Protein AF-A0A832D950-F1 (afdb_monomer_lite)

Structure (mmCIF, N/CA/C/O backbone):
data_AF-A0A832D950-F1
#
_entry.id   AF-A0A832D950-F1
#
loop_
_atom_site.group_PDB
_atom_site.id
_atom_site.type_symbol
_atom_site.label_atom_id
_atom_site.label_alt_id
_atom_site.label_comp_id
_atom_site.label_asym_id
_atom_site.label_entity_id
_atom_site.label_seq_id
_atom_site.pdbx_PDB_ins_code
_atom_site.Cartn_x
_atom_site.Cartn_y
_atom_site.Cartn_z
_atom_site.occupancy
_atom_site.B_iso_or_equiv
_atom_site.auth_seq_id
_atom_site.auth_comp_id
_atom_site.auth_asym_id
_atom_site.auth_atom_id
_atom_site.pdbx_PDB_model_num
ATOM 1 N N . MET A 1 1 ? 17.232 9.818 24.237 1.00 37.84 1 MET A N 1
ATOM 2 C CA . MET A 1 1 ? 16.211 10.650 24.907 1.00 37.84 1 MET A CA 1
ATOM 3 C C . MET A 1 1 ? 15.604 11.594 23.881 1.00 37.84 1 MET A C 1
ATOM 5 O O . MET A 1 1 ? 16.265 12.551 23.507 1.00 37.84 1 MET A O 1
ATOM 9 N N . ARG A 1 2 ? 14.412 11.256 23.378 1.00 30.70 2 ARG A N 1
ATOM 10 C CA . ARG A 1 2 ? 13.348 12.148 22.879 1.00 30.70 2 ARG A CA 1
ATOM 11 C C . ARG A 1 2 ? 12.232 11.238 22.364 1.00 30.70 2 ARG A C 1
ATOM 13 O O . ARG A 1 2 ? 12.388 10.588 21.340 1.00 30.70 2 ARG A O 1
ATOM 20 N N . GLN A 1 3 ? 11.193 11.103 23.181 1.00 33.03 3 GLN A N 1
ATOM 21 C CA . GLN A 1 3 ? 9.925 10.502 22.790 1.00 33.03 3 GLN A CA 1
ATOM 22 C C . GLN A 1 3 ? 9.193 11.541 21.937 1.00 33.03 3 GLN A C 1
ATOM 24 O O . GLN A 1 3 ? 9.147 12.716 22.301 1.00 33.03 3 GLN A O 1
ATOM 29 N N . SER A 1 4 ? 8.724 11.119 20.771 1.00 37.81 4 SER A N 1
ATOM 30 C CA . SER A 1 4 ? 7.991 11.950 19.822 1.00 37.81 4 SER A CA 1
ATOM 31 C C . SER A 1 4 ? 6.534 12.015 20.275 1.00 37.81 4 SER A C 1
ATOM 33 O O . SER A 1 4 ? 5.746 11.115 19.993 1.00 37.81 4 SER A O 1
ATOM 35 N N . ASP A 1 5 ? 6.184 13.051 21.033 1.00 39.00 5 ASP A N 1
ATOM 36 C CA . ASP A 1 5 ? 4.800 13.310 21.427 1.00 39.00 5 ASP A CA 1
ATOM 37 C C . ASP A 1 5 ? 3.973 13.693 20.196 1.00 39.00 5 ASP A C 1
ATOM 39 O O . ASP A 1 5 ? 4.158 14.757 19.600 1.00 39.00 5 ASP A O 1
ATOM 43 N N . THR A 1 6 ? 3.048 12.818 19.802 1.00 44.00 6 THR A N 1
ATOM 44 C CA . THR A 1 6 ? 2.130 13.100 18.695 1.00 44.00 6 THR A CA 1
ATOM 45 C C . THR A 1 6 ? 0.889 13.790 19.239 1.00 44.00 6 THR A C 1
ATOM 47 O O . THR A 1 6 ? 0.168 13.243 20.072 1.00 44.00 6 THR A O 1
ATOM 50 N N . THR A 1 7 ? 0.683 15.034 18.806 1.00 37.53 7 THR A N 1
ATOM 51 C CA . THR A 1 7 ? -0.299 15.952 19.384 1.00 37.53 7 THR A CA 1
ATOM 52 C C . THR A 1 7 ? -1.295 16.372 18.314 1.00 37.53 7 THR A C 1
ATOM 54 O O . THR A 1 7 ? -0.980 17.221 17.489 1.00 37.53 7 THR A O 1
ATOM 57 N N . ILE A 1 8 ? -2.516 15.841 18.366 1.00 42.59 8 ILE A N 1
ATOM 58 C CA . ILE A 1 8 ? -3.707 16.524 17.850 1.00 42.59 8 ILE A CA 1
ATOM 59 C C . ILE A 1 8 ? -4.769 16.372 18.955 1.00 42.59 8 ILE A C 1
ATOM 61 O O . ILE A 1 8 ? -5.094 15.266 19.368 1.00 42.59 8 ILE A O 1
ATOM 65 N N . SER A 1 9 ? -5.197 17.501 19.539 1.00 46.88 9 SER A N 1
ATOM 66 C CA . SER A 1 9 ? -6.021 17.664 20.764 1.00 46.88 9 SER A CA 1
ATOM 67 C C . SER A 1 9 ? -5.329 17.648 22.148 1.00 46.88 9 SER A C 1
ATOM 69 O O . SER A 1 9 ? -6.021 17.734 23.164 1.00 46.88 9 SER A O 1
ATOM 71 N N . GLY A 1 10 ? -3.994 17.602 22.250 1.00 50.47 10 GLY A N 1
ATOM 72 C CA . GLY A 1 10 ? -3.286 17.795 23.536 1.00 50.47 10 GLY A CA 1
ATOM 73 C C . GLY A 1 10 ? -3.543 16.720 24.606 1.00 50.47 10 GLY A C 1
ATOM 74 O O . GLY A 1 10 ? -3.188 16.910 25.768 1.00 50.47 10 GLY A O 1
ATOM 75 N N . LYS A 1 11 ? -4.168 15.596 24.236 1.00 63.00 11 LYS A N 1
ATOM 76 C CA . LYS A 1 11 ? -4.547 14.521 25.156 1.00 63.00 11 LYS A CA 1
ATOM 77 C C . LYS A 1 11 ? -3.803 13.241 24.798 1.00 63.00 11 LYS A C 1
ATOM 79 O O . LYS A 1 11 ? -4.285 12.419 24.025 1.00 63.00 11 LYS A O 1
ATOM 84 N N . THR A 1 12 ? -2.620 13.073 25.375 1.00 78.00 12 THR A N 1
ATOM 85 C CA . THR A 1 12 ? -1.870 11.818 25.289 1.00 78.00 12 THR A CA 1
ATOM 86 C C . THR A 1 12 ? -2.615 10.743 26.076 1.00 78.00 12 THR A C 1
ATOM 88 O O . THR A 1 12 ? -2.839 10.888 27.279 1.00 78.00 12 THR A O 1
ATOM 91 N N . LEU A 1 13 ? -3.021 9.667 25.402 1.00 85.81 13 LEU A N 1
ATOM 92 C CA . LEU A 1 13 ? -3.679 8.541 26.061 1.00 85.81 13 LEU A CA 1
ATOM 93 C C . LEU A 1 13 ? -2.681 7.764 26.922 1.00 85.81 13 LEU A C 1
ATOM 95 O O . LEU A 1 13 ? -1.611 7.366 26.448 1.00 85.81 13 LEU A O 1
ATOM 99 N N . THR A 1 14 ? -3.062 7.477 28.164 1.00 91.12 14 THR A N 1
ATOM 100 C CA . THR A 1 14 ? -2.308 6.564 29.026 1.00 91.12 14 THR A CA 1
ATOM 101 C C . THR A 1 14 ? -2.369 5.132 28.476 1.00 91.12 14 THR A C 1
ATOM 103 O O . THR A 1 14 ? -3.306 4.781 27.752 1.00 91.12 14 THR A O 1
ATOM 106 N N . PRO A 1 15 ? -1.420 4.250 28.843 1.00 89.69 15 PRO A N 1
ATOM 107 C CA . PRO A 1 15 ? -1.483 2.841 28.454 1.00 89.69 15 PRO A CA 1
ATOM 108 C C . PRO A 1 15 ? -2.804 2.167 28.851 1.00 89.69 15 PRO A C 1
ATOM 110 O O . PRO A 1 15 ? -3.383 1.438 28.055 1.00 89.69 15 PRO A O 1
ATOM 113 N N . SER A 1 16 ? -3.327 2.472 30.043 1.00 91.44 16 SER A N 1
ATOM 114 C CA . SER A 1 16 ? -4.616 1.953 30.510 1.00 91.44 16 SER A CA 1
ATOM 115 C C . SER A 1 16 ? -5.796 2.437 29.665 1.00 91.44 16 SER A C 1
ATOM 117 O O . SER A 1 16 ? -6.692 1.651 29.374 1.00 91.44 16 SER A O 1
ATOM 119 N N . GLN A 1 17 ? -5.785 3.699 29.224 1.00 92.62 17 GLN A N 1
ATOM 120 C CA . GLN A 1 17 ? -6.813 4.236 28.330 1.00 92.62 17 GLN A CA 1
ATOM 121 C C . GLN A 1 17 ? -6.765 3.567 26.956 1.00 92.62 17 GLN A C 1
ATOM 123 O O . GLN A 1 17 ? -7.811 3.213 26.425 1.00 92.62 17 GLN A O 1
ATOM 128 N N . LYS A 1 18 ? -5.567 3.341 26.400 1.00 93.75 18 LYS A N 1
ATOM 129 C CA . LYS A 1 18 ? -5.408 2.613 25.131 1.00 93.75 18 LYS A CA 1
ATOM 130 C C . LYS A 1 18 ? -5.974 1.198 25.237 1.00 93.75 18 LYS A C 1
ATOM 132 O O . LYS A 1 18 ? -6.779 0.811 24.399 1.00 93.75 18 LYS A O 1
ATOM 137 N N . THR A 1 19 ? -5.636 0.462 26.298 1.00 92.19 19 THR A N 1
ATOM 138 C CA . THR A 1 19 ? -6.193 -0.879 26.536 1.00 92.19 19 THR A CA 1
ATOM 139 C C . THR A 1 19 ? -7.714 -0.847 26.678 1.00 92.19 19 THR A C 1
ATOM 141 O O . THR A 1 19 ? -8.387 -1.678 26.081 1.00 92.19 19 THR A O 1
ATOM 144 N N . ALA A 1 20 ? -8.271 0.130 27.400 1.00 93.94 20 ALA A N 1
ATOM 145 C CA . ALA A 1 20 ? -9.720 0.271 27.538 1.00 93.94 20 ALA A CA 1
ATOM 146 C C . ALA A 1 20 ? -10.414 0.512 26.186 1.00 93.94 20 ALA A C 1
ATOM 148 O O . ALA A 1 20 ? -11.446 -0.094 25.917 1.00 93.94 20 ALA A O 1
ATOM 149 N N . LEU A 1 21 ? -9.832 1.340 25.310 1.00 94.81 21 LEU A N 1
ATOM 150 C CA . LEU A 1 21 ? -10.355 1.552 23.955 1.00 94.81 21 LEU A CA 1
ATOM 151 C C . LEU A 1 21 ? -10.306 0.270 23.115 1.00 94.81 21 LEU A C 1
ATOM 153 O O . LEU A 1 21 ? -11.263 -0.017 22.404 1.00 94.81 21 LEU A O 1
ATOM 157 N N . ILE A 1 22 ? -9.235 -0.523 23.225 1.00 94.44 22 ILE A N 1
ATOM 158 C CA . ILE A 1 22 ? -9.153 -1.835 22.563 1.00 94.44 22 ILE A CA 1
ATOM 159 C C . ILE A 1 22 ? -10.250 -2.775 23.070 1.00 94.44 22 ILE A C 1
ATOM 161 O O . ILE A 1 22 ? -10.907 -3.423 22.263 1.00 94.44 22 ILE A O 1
ATOM 165 N N . THR A 1 23 ? -10.486 -2.833 24.383 1.00 92.62 23 THR A N 1
ATOM 166 C CA . THR A 1 23 ? -11.571 -3.647 24.948 1.00 92.62 23 THR A CA 1
ATOM 167 C C . THR A 1 23 ? -12.933 -3.203 24.413 1.00 92.62 23 THR A C 1
ATOM 169 O O . THR A 1 23 ? -13.719 -4.043 23.989 1.00 92.62 23 THR A O 1
ATOM 172 N N . LEU A 1 24 ? -13.195 -1.893 24.356 1.00 94.69 24 LEU A N 1
ATOM 173 C CA . LEU A 1 24 ? -14.460 -1.355 23.846 1.00 94.69 24 LEU A CA 1
ATOM 174 C C . LEU A 1 24 ? -14.633 -1.532 22.327 1.00 94.69 24 LEU A C 1
ATOM 176 O O . LEU A 1 24 ? -15.760 -1.570 21.842 1.00 94.69 24 LEU A O 1
ATOM 180 N N . LEU A 1 25 ? -13.551 -1.683 21.554 1.00 94.38 25 LEU A N 1
ATOM 181 C CA . LEU A 1 25 ? -13.652 -2.080 20.144 1.00 94.38 25 LEU A CA 1
ATOM 182 C C . LEU A 1 25 ? -14.200 -3.500 19.970 1.00 94.38 25 LEU A C 1
ATOM 184 O O . LEU A 1 25 ? -14.688 -3.815 18.884 1.00 94.38 25 LEU A O 1
ATOM 188 N N . GLY A 1 26 ? -14.106 -4.349 20.995 1.00 90.25 26 GLY A N 1
ATOM 189 C CA . GLY A 1 26 ? -14.677 -5.696 21.014 1.00 90.25 26 GLY A CA 1
ATOM 190 C C . GLY A 1 26 ? -16.144 -5.736 21.444 1.00 90.25 26 GLY A C 1
ATOM 191 O O . GLY A 1 26 ? -16.740 -6.805 21.417 1.00 90.25 26 GLY A O 1
ATOM 192 N N . ASP A 1 27 ? -16.731 -4.597 21.824 1.00 92.19 27 ASP A N 1
ATOM 193 C CA . ASP A 1 27 ? -18.111 -4.537 22.306 1.00 92.19 27 ASP A CA 1
ATOM 194 C C . ASP A 1 27 ? -19.115 -4.930 21.201 1.00 92.19 27 ASP A C 1
ATOM 196 O O . ASP A 1 27 ? -18.923 -4.632 20.011 1.00 92.19 27 ASP A O 1
ATOM 200 N N . GLU A 1 28 ? -20.178 -5.633 21.590 1.00 90.38 28 GLU A N 1
ATOM 201 C CA . GLU A 1 28 ? -21.241 -6.070 20.684 1.00 90.38 28 GLU A CA 1
ATOM 202 C C . GLU A 1 28 ? -22.181 -4.917 20.307 1.00 90.38 28 GLU A C 1
ATOM 204 O O . GLU A 1 28 ? -22.780 -4.960 19.230 1.00 90.38 28 GLU A O 1
ATOM 209 N N . ASP A 1 29 ? -22.274 -3.868 21.136 1.00 94.50 29 ASP A N 1
ATOM 210 C CA . ASP A 1 29 ? -23.088 -2.686 20.861 1.00 94.50 29 ASP A CA 1
ATOM 211 C C . ASP A 1 29 ? -22.491 -1.867 19.693 1.00 94.50 29 ASP A C 1
ATOM 213 O O . ASP A 1 29 ? -21.412 -1.264 19.816 1.00 94.50 29 ASP A O 1
ATOM 217 N N . PRO A 1 30 ? -23.199 -1.763 18.548 1.00 92.06 30 PRO A N 1
ATOM 218 C CA . PRO A 1 30 ? -22.729 -0.995 17.399 1.00 92.06 30 PRO A CA 1
ATOM 219 C C . PRO A 1 30 ? -22.525 0.496 17.696 1.00 92.06 30 PRO A C 1
ATOM 221 O O . PRO A 1 30 ? -21.689 1.136 17.052 1.00 92.06 30 PRO A O 1
ATOM 224 N N . ALA A 1 31 ? -23.276 1.070 18.643 1.00 94.56 31 ALA A N 1
ATOM 225 C CA . ALA A 1 31 ? -23.148 2.471 19.026 1.00 94.56 31 ALA A CA 1
ATOM 226 C C . ALA A 1 31 ? -21.841 2.725 19.786 1.00 94.56 31 ALA A C 1
ATOM 228 O O . ALA A 1 31 ? -21.155 3.710 19.495 1.00 94.56 31 ALA A O 1
ATOM 229 N N . ILE A 1 32 ? -21.466 1.819 20.698 1.00 93.94 32 ILE A N 1
ATOM 230 C CA . ILE A 1 32 ? -20.190 1.874 21.426 1.00 93.94 32 ILE A CA 1
ATOM 231 C C . ILE A 1 32 ? -19.035 1.727 20.439 1.00 93.94 32 ILE A C 1
ATOM 233 O O . ILE A 1 32 ? -18.157 2.593 20.387 1.00 93.94 32 ILE A O 1
ATOM 237 N N . TYR A 1 33 ? -19.078 0.697 19.589 1.00 93.56 33 TYR A N 1
ATOM 238 C CA . TYR A 1 33 ? -18.061 0.485 18.560 1.00 93.56 33 TYR A CA 1
ATOM 239 C C . TYR A 1 33 ? -17.869 1.726 17.679 1.00 93.56 33 TYR A C 1
ATOM 241 O O . TYR A 1 33 ? -16.737 2.163 17.463 1.00 93.56 33 TYR A O 1
ATOM 249 N N . LYS A 1 34 ? -18.964 2.330 17.197 1.00 94.94 34 LYS A N 1
ATOM 250 C CA . LYS A 1 34 ? -18.904 3.511 16.330 1.00 94.94 34 LYS A CA 1
ATOM 251 C C . LYS A 1 34 ? -18.223 4.696 17.020 1.00 94.94 34 LYS A C 1
ATOM 253 O O . LYS A 1 34 ? -17.321 5.287 16.430 1.00 94.94 34 LYS A O 1
ATOM 258 N N . GLN A 1 35 ? -18.612 5.017 18.255 1.00 95.81 35 GLN A N 1
ATOM 259 C CA . GLN A 1 35 ? -18.020 6.133 19.004 1.00 95.81 35 GLN A CA 1
ATOM 260 C C . GLN A 1 35 ? -16.530 5.913 19.276 1.00 95.81 35 GLN A C 1
ATOM 262 O O . GLN A 1 35 ? -15.718 6.820 19.100 1.00 95.81 35 GLN A O 1
ATOM 267 N N . VAL A 1 36 ? -16.155 4.695 19.672 1.00 96.12 36 VAL A N 1
ATOM 268 C CA . VAL A 1 36 ? -14.757 4.337 19.946 1.00 96.12 36 VAL A CA 1
ATOM 269 C C . VAL A 1 36 ? -13.931 4.401 18.668 1.00 96.12 36 VAL A C 1
ATOM 271 O O . VAL A 1 36 ? -12.842 4.969 18.673 1.00 96.12 36 VAL A O 1
ATOM 274 N N . ARG A 1 37 ? -14.460 3.886 17.554 1.00 96.00 37 ARG A N 1
ATOM 275 C CA . ARG A 1 37 ? -13.825 3.980 16.238 1.00 96.00 37 ARG A CA 1
ATOM 276 C C . ARG A 1 37 ? -13.574 5.433 15.840 1.00 96.00 37 ARG A C 1
ATOM 278 O O . ARG A 1 37 ? -12.458 5.759 15.456 1.00 96.00 37 ARG A O 1
ATOM 285 N N . GLU A 1 38 ? -14.582 6.298 15.929 1.00 95.62 38 GLU A N 1
ATOM 286 C CA . GLU A 1 38 ? -14.456 7.723 15.585 1.00 95.62 38 GLU A CA 1
ATOM 287 C C . GLU A 1 38 ? -13.428 8.436 16.473 1.00 95.62 38 GLU A C 1
ATOM 289 O O . GLU A 1 38 ? -12.588 9.186 15.975 1.00 95.62 38 GLU A O 1
ATOM 294 N N . LEU A 1 39 ? -13.429 8.141 17.775 1.00 94.75 39 LEU A N 1
ATOM 295 C CA . LEU A 1 39 ? -12.432 8.662 18.704 1.00 94.75 39 LEU A CA 1
ATOM 296 C C . LEU A 1 39 ? -11.015 8.213 18.325 1.00 94.75 39 LEU A C 1
ATOM 298 O O . LEU A 1 39 ? -10.101 9.030 18.329 1.00 94.75 39 LEU A O 1
ATOM 302 N N . ILE A 1 40 ? -10.820 6.941 17.977 1.00 94.88 40 ILE A N 1
ATOM 303 C CA . ILE A 1 40 ? -9.509 6.424 17.566 1.00 94.88 40 ILE A CA 1
ATOM 304 C C . ILE A 1 40 ? -9.040 7.096 16.272 1.00 94.88 40 ILE A C 1
ATOM 306 O O . ILE A 1 40 ? -7.895 7.538 16.208 1.00 94.88 40 ILE A O 1
ATOM 310 N N . LEU A 1 41 ? -9.928 7.231 15.283 1.00 94.62 41 LEU A N 1
ATOM 311 C CA . LEU A 1 41 ? -9.623 7.918 14.026 1.00 94.62 41 LEU A CA 1
ATOM 312 C C . LEU A 1 41 ? -9.224 9.384 14.254 1.00 94.62 41 LEU A C 1
ATOM 314 O O . LEU A 1 41 ? -8.327 9.881 13.582 1.00 94.62 41 LEU A O 1
ATOM 318 N N . SER A 1 42 ? -9.797 10.059 15.257 1.00 93.69 42 SER A N 1
ATOM 319 C CA . SER A 1 42 ? -9.456 11.457 15.567 1.00 93.69 42 SER A CA 1
ATOM 320 C C . SER A 1 42 ? -7.998 11.685 16.007 1.00 93.69 42 SER A C 1
ATOM 322 O O . SER A 1 42 ? -7.511 12.813 15.939 1.00 93.69 42 SER A O 1
ATOM 324 N N . PHE A 1 43 ? -7.277 10.635 16.423 1.00 91.56 43 PHE A N 1
ATOM 325 C CA . PHE A 1 43 ? -5.841 10.710 16.731 1.00 91.56 43 PHE A CA 1
ATOM 326 C C . PHE A 1 43 ? -4.942 10.607 15.483 1.00 91.56 43 PHE A C 1
ATOM 328 O O . PHE A 1 43 ? -3.716 10.730 15.596 1.00 91.56 43 PHE A O 1
ATOM 335 N N . GLY A 1 44 ? -5.524 10.373 14.302 1.00 91.75 44 GLY A N 1
ATOM 336 C CA . GLY A 1 44 ? -4.804 10.219 13.040 1.00 91.75 44 GLY A CA 1
ATOM 337 C C . GLY A 1 44 ? -3.837 9.032 13.044 1.00 91.75 44 GLY A C 1
ATOM 338 O O . GLY A 1 44 ? -3.953 8.111 13.856 1.00 91.75 44 GLY A O 1
ATOM 339 N N . VAL A 1 45 ? -2.845 9.054 12.144 1.00 91.19 45 VAL A N 1
ATOM 340 C CA . VAL A 1 45 ? -1.916 7.923 11.935 1.00 91.19 45 VAL A CA 1
ATOM 341 C C . VAL A 1 45 ? -1.191 7.474 13.209 1.00 91.19 45 VAL A C 1
ATOM 343 O O . VAL A 1 45 ? -0.863 6.306 13.349 1.00 91.19 45 VAL A O 1
ATOM 346 N N . SER A 1 46 ? -1.003 8.359 14.190 1.00 91.75 46 SER A N 1
ATOM 347 C CA . SER A 1 46 ? -0.376 8.010 15.474 1.00 91.75 46 SER A CA 1
ATOM 348 C C . SER A 1 46 ? -1.124 6.921 16.246 1.00 91.75 46 SER A C 1
ATOM 350 O O . SER A 1 46 ? -0.540 6.215 17.074 1.00 91.75 46 SER A O 1
ATOM 352 N N . ALA A 1 47 ? -2.423 6.753 15.970 1.00 93.75 47 ALA A N 1
ATOM 353 C CA . ALA A 1 47 ? -3.191 5.665 16.538 1.00 93.75 47 ALA A CA 1
ATOM 354 C C . ALA A 1 47 ? -2.745 4.289 16.037 1.00 93.75 47 ALA A C 1
ATOM 356 O O . ALA A 1 47 ? -2.793 3.321 16.802 1.00 93.75 47 ALA A O 1
ATOM 357 N N . SER A 1 48 ? -2.256 4.191 14.797 1.00 93.31 48 SER A N 1
ATOM 358 C CA . SER A 1 48 ? -1.838 2.909 14.231 1.00 93.31 48 SER A CA 1
ATOM 359 C C . SER A 1 48 ? -0.672 2.294 15.010 1.00 93.31 48 SER A C 1
ATOM 361 O O . SER A 1 48 ? -0.688 1.094 15.271 1.00 93.31 48 SER A O 1
ATOM 363 N N . GLU A 1 49 ? 0.270 3.103 15.512 1.00 92.00 49 GLU A N 1
ATOM 364 C CA . GLU A 1 49 ? 1.458 2.632 16.244 1.00 92.00 49 GLU A CA 1
ATOM 365 C C . GLU A 1 49 ? 1.130 1.736 17.447 1.00 92.00 49 GLU A C 1
ATOM 367 O O . GLU A 1 49 ? 1.841 0.771 17.745 1.00 92.00 49 GLU A O 1
ATOM 372 N N . TRP A 1 50 ? 0.058 2.055 18.175 1.00 92.69 50 TRP A N 1
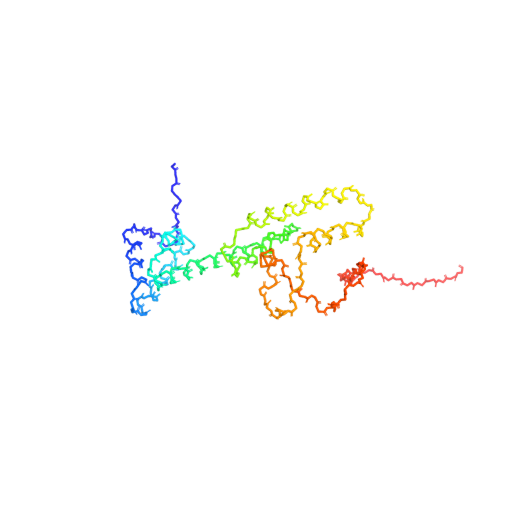ATOM 373 C CA . TRP A 1 50 ? -0.365 1.252 19.318 1.00 92.69 50 TRP A CA 1
ATOM 374 C C . TRP A 1 50 ? -1.437 0.222 18.960 1.00 92.69 50 TRP A C 1
ATOM 376 O O . TRP A 1 50 ? -1.472 -0.817 19.617 1.00 92.69 50 TRP A O 1
ATOM 386 N N . LEU A 1 51 ? -2.248 0.450 17.920 1.00 94.44 51 LEU A N 1
ATOM 387 C CA . LEU A 1 51 ? -3.208 -0.534 17.406 1.00 94.44 51 LEU A CA 1
ATOM 388 C C . LEU A 1 51 ? -2.516 -1.772 16.822 1.00 94.44 51 LEU A C 1
ATOM 390 O O . LEU A 1 51 ? -2.984 -2.887 17.049 1.00 94.44 51 LEU A O 1
ATOM 394 N N . THR A 1 52 ? -1.378 -1.608 16.139 1.00 93.25 52 THR A N 1
ATOM 395 C CA . THR A 1 52 ? -0.634 -2.709 15.497 1.00 93.25 52 THR A CA 1
ATOM 396 C C . THR A 1 52 ? -0.248 -3.817 16.479 1.00 93.25 52 THR A C 1
ATOM 398 O O . THR A 1 52 ? -0.212 -4.988 16.115 1.00 93.25 52 THR A O 1
ATOM 401 N N . LYS A 1 53 ? -0.057 -3.489 17.764 1.00 92.75 53 LYS A N 1
ATOM 402 C CA . LYS A 1 53 ? 0.225 -4.477 18.824 1.00 92.75 53 LYS A CA 1
ATOM 403 C C . LYS A 1 53 ? -0.925 -5.464 19.054 1.00 92.75 53 LYS A C 1
ATOM 405 O O . LYS A 1 53 ? -0.697 -6.550 19.574 1.00 92.75 53 LYS A O 1
ATOM 410 N N . TYR A 1 54 ? -2.141 -5.081 18.676 1.00 92.38 54 TYR A N 1
ATOM 411 C CA . TYR A 1 54 ? -3.370 -5.853 18.851 1.00 92.38 54 TYR A CA 1
ATOM 412 C C . TYR A 1 54 ? -3.928 -6.386 17.520 1.00 92.38 54 TYR A C 1
ATOM 414 O O . TYR A 1 54 ? -4.902 -7.135 17.520 1.00 92.38 54 TYR A O 1
ATOM 422 N N . ALA A 1 55 ? -3.288 -6.066 16.389 1.00 90.56 55 ALA A N 1
ATOM 423 C CA . ALA A 1 55 ? -3.675 -6.518 15.049 1.00 90.56 55 ALA A CA 1
ATOM 424 C C . ALA A 1 55 ? -3.596 -8.049 14.858 1.00 90.56 55 ALA A C 1
ATOM 426 O O . ALA A 1 55 ? -4.164 -8.587 13.910 1.00 90.56 55 ALA A O 1
ATOM 427 N N . GLY A 1 56 ? -2.903 -8.755 15.758 1.00 90.38 56 GLY A N 1
ATOM 428 C CA . GLY A 1 56 ? -2.768 -10.215 15.773 1.00 90.38 56 GLY A CA 1
ATOM 429 C C . GLY A 1 56 ? -3.618 -10.934 16.826 1.00 90.38 56 GLY A C 1
ATOM 430 O O . GLY A 1 56 ? -3.326 -12.087 17.123 1.00 90.38 56 GLY A O 1
ATOM 431 N N . THR A 1 57 ? -4.614 -10.274 17.428 1.00 93.00 57 THR A N 1
ATOM 432 C CA . THR A 1 57 ? -5.466 -10.893 18.461 1.00 93.00 57 THR A CA 1
ATOM 433 C C . THR A 1 57 ? -6.238 -12.117 17.939 1.00 93.00 57 THR A C 1
ATOM 435 O O . THR A 1 57 ? -6.573 -12.192 16.754 1.00 93.00 57 THR A O 1
ATOM 438 N N . GLU A 1 58 ? -6.523 -13.076 18.826 1.00 92.81 58 GLU A N 1
ATOM 439 C CA . GLU A 1 58 ? -7.260 -14.310 18.502 1.00 92.81 58 GLU A CA 1
ATOM 440 C C . GLU A 1 58 ? -8.737 -14.045 18.184 1.00 92.81 58 GLU A C 1
ATOM 442 O O . GLU A 1 58 ? -9.338 -14.748 17.370 1.00 92.81 58 GLU A O 1
ATOM 447 N N . ASP A 1 59 ? -9.315 -13.002 18.785 1.00 93.88 59 ASP A N 1
ATOM 448 C CA . ASP A 1 59 ? -10.675 -12.565 18.486 1.00 93.88 59 ASP A CA 1
ATOM 449 C C . ASP A 1 59 ? -10.757 -12.045 17.043 1.00 93.88 59 ASP A C 1
ATOM 451 O O . ASP A 1 59 ? -10.249 -10.974 16.701 1.00 93.88 59 ASP A O 1
ATOM 455 N N . LEU A 1 60 ? -11.433 -12.812 16.185 1.00 92.62 60 LEU A N 1
ATOM 456 C CA . LEU A 1 60 ? -11.557 -12.527 14.759 1.00 92.62 60 LEU A CA 1
ATOM 457 C C . LEU A 1 60 ? -12.275 -11.200 14.477 1.00 92.62 60 LEU A C 1
ATOM 459 O O . LEU A 1 60 ? -11.914 -10.512 13.518 1.00 92.62 60 LEU A O 1
ATOM 463 N N . VAL A 1 61 ? -13.280 -10.849 15.284 1.00 92.25 61 VAL A N 1
ATOM 464 C CA . VAL A 1 61 ? -14.086 -9.635 15.106 1.00 92.25 61 VAL A CA 1
ATOM 465 C C . VAL A 1 61 ? -13.263 -8.423 15.505 1.00 92.25 61 VAL A C 1
ATOM 467 O O . VAL A 1 61 ? -13.135 -7.479 14.720 1.00 92.25 61 VAL A O 1
ATOM 470 N N . LEU A 1 62 ? -12.649 -8.473 16.686 1.00 94.50 62 LEU A N 1
ATOM 471 C CA . LEU A 1 62 ? -11.780 -7.406 17.168 1.00 94.50 62 LEU A CA 1
ATOM 472 C C . LEU A 1 62 ? -10.586 -7.202 16.228 1.00 94.50 62 LEU A C 1
ATOM 474 O O . LEU A 1 62 ? -10.293 -6.072 15.837 1.00 94.50 62 LEU A O 1
ATOM 478 N N . ARG A 1 63 ? -9.947 -8.291 15.790 1.00 95.25 63 ARG A N 1
ATOM 479 C CA . ARG A 1 63 ? -8.847 -8.262 14.821 1.00 95.25 63 ARG A CA 1
ATOM 480 C C . ARG A 1 63 ? -9.244 -7.564 13.527 1.00 95.25 63 ARG A C 1
ATOM 482 O O . ARG A 1 63 ? -8.521 -6.691 13.053 1.00 95.25 63 ARG A O 1
ATOM 489 N N . ARG A 1 64 ? -10.395 -7.931 12.954 1.00 94.62 64 ARG A N 1
ATOM 490 C CA . ARG A 1 64 ? -10.914 -7.303 11.734 1.00 94.62 64 ARG A CA 1
ATOM 491 C C . ARG A 1 64 ? -11.125 -5.803 11.941 1.00 94.62 64 ARG A C 1
ATOM 493 O O . ARG A 1 64 ? -10.617 -5.015 11.152 1.00 94.62 64 ARG A O 1
ATOM 500 N N . ARG A 1 65 ? -11.806 -5.414 13.022 1.00 95.75 65 ARG A N 1
ATOM 501 C CA . ARG A 1 65 ? -12.083 -4.008 13.357 1.00 95.75 65 ARG A CA 1
ATOM 502 C C . ARG A 1 65 ? -10.799 -3.191 13.524 1.00 95.75 65 ARG A C 1
ATOM 504 O O . ARG A 1 65 ? -10.716 -2.080 13.010 1.00 95.75 65 ARG A O 1
ATOM 511 N N . ILE A 1 66 ? -9.796 -3.736 14.211 1.00 96.12 66 ILE A N 1
ATOM 512 C CA . ILE A 1 66 ? -8.490 -3.085 14.393 1.00 96.12 66 ILE A CA 1
ATOM 513 C C . ILE A 1 66 ? -7.795 -2.887 13.045 1.00 96.12 66 ILE A C 1
ATOM 515 O O . ILE A 1 66 ? -7.358 -1.778 12.749 1.00 96.12 66 ILE A O 1
ATOM 519 N N . ASN A 1 67 ? -7.729 -3.931 12.217 1.00 95.38 67 ASN A N 1
ATOM 520 C CA . ASN A 1 67 ? -7.073 -3.856 10.912 1.00 95.38 67 ASN A CA 1
ATOM 521 C C . ASN A 1 67 ? -7.778 -2.880 9.962 1.00 95.38 67 ASN A C 1
ATOM 523 O O . ASN A 1 67 ? -7.105 -2.135 9.259 1.00 95.38 67 ASN A O 1
ATOM 527 N N . GLU A 1 68 ? -9.112 -2.817 9.987 1.00 95.25 68 GLU A N 1
ATOM 528 C CA . GLU A 1 68 ? -9.884 -1.822 9.232 1.00 95.25 68 GLU A CA 1
ATOM 529 C C . GLU A 1 68 ? -9.552 -0.387 9.668 1.00 95.25 68 GLU A C 1
ATOM 531 O O . GLU A 1 68 ? -9.414 0.500 8.826 1.00 95.25 68 GLU A O 1
ATOM 536 N N . ILE A 1 69 ? -9.388 -0.145 10.974 1.00 96.38 69 ILE A N 1
ATOM 537 C CA . ILE A 1 69 ? -9.010 1.176 11.494 1.00 96.38 69 ILE A CA 1
ATOM 538 C C . ILE A 1 69 ? -7.575 1.525 11.096 1.00 96.38 69 ILE A C 1
ATOM 540 O O . ILE A 1 69 ? -7.344 2.625 10.602 1.00 96.38 69 ILE A O 1
ATOM 544 N N . ILE A 1 70 ? -6.620 0.605 11.274 1.00 96.12 70 ILE A N 1
ATOM 545 C CA . ILE A 1 70 ? -5.222 0.809 10.861 1.00 96.12 70 ILE A CA 1
ATOM 546 C C . ILE A 1 70 ? -5.164 1.139 9.370 1.00 96.12 70 ILE A C 1
ATOM 548 O O . ILE A 1 70 ? -4.573 2.145 8.989 1.00 96.12 70 ILE A O 1
ATOM 552 N N . TYR A 1 71 ? -5.820 0.332 8.537 1.00 95.12 71 TYR A N 1
ATOM 553 C CA . TYR A 1 71 ? -5.870 0.556 7.099 1.00 95.12 71 TYR A CA 1
ATOM 554 C C . TYR A 1 71 ? -6.436 1.943 6.776 1.00 95.12 71 TYR A C 1
ATOM 556 O O . TYR A 1 71 ? -5.837 2.678 5.996 1.00 95.12 71 TYR A O 1
ATOM 564 N N . LYS A 1 72 ? -7.536 2.346 7.429 1.00 95.25 72 LYS A N 1
ATOM 565 C CA . LYS A 1 72 ? -8.150 3.655 7.182 1.00 95.25 72 LYS A CA 1
ATOM 566 C C . LYS A 1 72 ? -7.236 4.823 7.561 1.00 95.25 72 LYS A C 1
ATOM 568 O O . LYS A 1 72 ? -7.137 5.779 6.802 1.00 95.25 72 LYS A O 1
ATOM 573 N N . LEU A 1 73 ? -6.548 4.723 8.697 1.00 95.44 73 LEU A N 1
ATOM 574 C CA . LEU A 1 73 ? -5.593 5.734 9.158 1.00 95.44 73 LEU A CA 1
ATOM 575 C C . LEU A 1 73 ? -4.413 5.900 8.198 1.00 95.44 73 LEU A C 1
ATOM 577 O O . LEU A 1 73 ? -3.970 7.019 7.946 1.00 95.44 73 LEU A O 1
ATOM 581 N N . HIS A 1 74 ? -3.885 4.789 7.682 1.00 94.75 74 HIS A N 1
ATOM 582 C CA . HIS A 1 74 ? -2.799 4.848 6.712 1.00 94.75 74 HIS A CA 1
ATOM 583 C C . HIS A 1 74 ? -3.288 5.358 5.351 1.00 94.75 74 HIS A C 1
ATOM 585 O O . HIS A 1 74 ? -2.589 6.159 4.748 1.00 94.75 74 HIS A O 1
ATOM 591 N N . GLN A 1 75 ? -4.497 4.986 4.914 1.00 93.62 75 GLN A N 1
ATOM 592 C CA . GLN A 1 75 ? -5.106 5.521 3.692 1.00 93.62 75 GLN A CA 1
ATOM 593 C C . GLN A 1 75 ? -5.238 7.047 3.744 1.00 93.62 75 GLN A C 1
ATOM 595 O O . GLN A 1 75 ? -4.773 7.725 2.838 1.00 93.62 75 GLN A O 1
ATOM 600 N N . GLU A 1 76 ? -5.810 7.594 4.822 1.00 93.38 76 GLU A N 1
ATOM 601 C CA . GLU A 1 76 ? -5.963 9.049 4.981 1.00 93.38 76 GLU A CA 1
ATOM 602 C C . GLU A 1 76 ? -4.609 9.770 4.925 1.00 93.38 76 GLU A C 1
ATOM 604 O O . GLU A 1 76 ? -4.472 10.796 4.260 1.00 93.38 76 GLU A O 1
ATOM 609 N N . LYS A 1 77 ? -3.577 9.195 5.551 1.00 94.12 77 LYS A N 1
ATOM 610 C CA . LYS A 1 77 ? -2.212 9.720 5.460 1.00 94.12 77 LYS A CA 1
ATOM 611 C C . LYS A 1 77 ? -1.659 9.659 4.031 1.00 94.12 77 LYS A C 1
ATOM 613 O O . LYS A 1 77 ? -1.052 10.627 3.582 1.00 94.12 77 LYS A O 1
ATOM 618 N N . SER A 1 78 ? -1.830 8.541 3.331 1.00 94.00 78 SER A N 1
ATOM 619 C CA . SER A 1 78 ? -1.341 8.373 1.960 1.00 94.00 78 SER A CA 1
ATOM 620 C C . SER A 1 78 ? -2.024 9.335 0.987 1.00 94.00 78 SER A C 1
ATOM 622 O O . SER A 1 78 ? -1.348 9.918 0.140 1.00 94.00 78 SER A O 1
ATOM 624 N N . ASP A 1 79 ? -3.325 9.582 1.159 1.00 93.19 79 ASP A N 1
ATOM 625 C CA . ASP A 1 79 ? -4.072 10.587 0.398 1.00 93.19 79 ASP A CA 1
ATOM 626 C C . ASP A 1 79 ? -3.482 11.992 0.608 1.00 93.19 79 ASP A C 1
ATOM 628 O O . ASP A 1 79 ? -3.212 12.721 -0.352 1.00 93.19 79 ASP A O 1
ATOM 632 N N . GLU A 1 80 ? -3.224 12.369 1.865 1.00 94.00 80 GLU A N 1
ATOM 633 C CA . GLU A 1 80 ? -2.594 13.647 2.211 1.00 94.00 80 GLU A CA 1
ATOM 634 C C . GLU A 1 80 ? -1.182 13.774 1.622 1.00 94.00 80 GLU A C 1
ATOM 636 O O . GLU A 1 80 ? -0.829 14.822 1.070 1.00 94.00 80 GLU A O 1
ATOM 641 N N . GLU A 1 81 ? -0.368 12.721 1.714 1.00 93.25 81 GLU A N 1
ATOM 642 C CA . GLU A 1 81 ? 0.999 12.694 1.189 1.00 93.25 81 GLU A CA 1
ATOM 643 C C . GLU A 1 81 ? 1.025 12.806 -0.339 1.00 93.25 81 GLU A C 1
ATOM 645 O O . GLU A 1 81 ? 1.808 13.600 -0.876 1.00 93.25 81 GLU A O 1
ATOM 650 N N . PHE A 1 82 ? 0.142 12.088 -1.039 1.00 93.31 82 PHE A N 1
ATOM 651 C CA . PHE A 1 82 ? 0.010 12.161 -2.492 1.00 93.31 82 PHE A CA 1
ATOM 652 C C . PHE A 1 82 ? -0.435 13.553 -2.952 1.00 93.31 82 PHE A C 1
ATOM 654 O O . PHE A 1 82 ? 0.209 14.161 -3.811 1.00 93.31 82 PHE A O 1
ATOM 661 N N . LEU A 1 83 ? -1.474 14.121 -2.331 1.00 92.81 83 LEU A N 1
ATOM 662 C CA . LEU A 1 83 ? -1.930 15.477 -2.646 1.00 92.81 83 LEU A CA 1
ATOM 663 C C . LEU A 1 83 ? -0.845 16.519 -2.355 1.00 92.81 83 LEU A C 1
ATOM 665 O O . LEU A 1 83 ? -0.590 17.404 -3.175 1.00 92.81 83 LEU A O 1
ATOM 669 N N . SER A 1 84 ? -0.162 16.404 -1.211 1.00 92.81 84 SER A N 1
ATOM 670 C CA . SER A 1 84 ? 0.945 17.293 -0.850 1.00 92.81 84 SER A CA 1
ATOM 671 C C . SER A 1 84 ? 2.080 17.216 -1.866 1.00 92.81 84 SER A C 1
ATOM 673 O O . SER A 1 84 ? 2.661 18.244 -2.219 1.00 92.81 84 SER A O 1
ATOM 675 N N . PHE A 1 85 ? 2.386 16.012 -2.352 1.00 91.38 85 PHE A N 1
ATOM 676 C CA . PHE A 1 85 ? 3.363 15.800 -3.407 1.00 91.38 85 PHE A CA 1
ATOM 677 C C . PHE A 1 85 ? 2.930 16.507 -4.693 1.00 91.38 85 PHE A C 1
ATOM 679 O O . PHE A 1 85 ? 3.675 17.360 -5.173 1.00 91.38 85 PHE A O 1
ATOM 686 N N . CYS A 1 86 ? 1.716 16.263 -5.195 1.00 88.94 86 CYS A N 1
ATOM 687 C CA . CYS A 1 86 ? 1.204 16.907 -6.409 1.00 88.94 86 CYS A CA 1
ATOM 688 C C . CYS A 1 86 ? 1.242 18.442 -6.344 1.00 88.94 86 CYS A C 1
ATOM 690 O O . CYS A 1 86 ? 1.592 19.085 -7.329 1.00 88.94 86 CYS A O 1
ATOM 692 N N . LEU A 1 87 ? 0.938 19.036 -5.187 1.00 89.31 87 LEU A N 1
ATOM 693 C CA . LEU A 1 87 ? 0.953 20.492 -5.000 1.00 89.31 87 LEU A CA 1
ATOM 694 C C . LEU A 1 87 ? 2.365 21.098 -4.946 1.00 89.31 87 LEU A C 1
ATOM 696 O O . LEU A 1 87 ? 2.533 22.282 -5.228 1.00 89.31 87 LEU A O 1
ATOM 700 N N . LYS A 1 88 ? 3.375 20.314 -4.552 1.00 87.62 88 LYS A N 1
ATOM 701 C CA . LYS A 1 88 ? 4.773 20.762 -4.409 1.00 87.62 88 LYS A CA 1
ATOM 702 C C . LYS A 1 88 ? 5.637 20.454 -5.626 1.00 87.62 88 LYS A C 1
ATOM 704 O O . LYS A 1 88 ? 6.751 20.968 -5.721 1.00 87.62 88 LYS A O 1
ATOM 709 N N . CYS A 1 89 ? 5.159 19.600 -6.523 1.00 74.38 89 CYS A N 1
ATOM 710 C CA . CYS A 1 89 ? 5.880 19.225 -7.725 1.00 74.38 89 CYS A CA 1
ATOM 711 C C . CYS A 1 89 ? 5.959 20.405 -8.698 1.00 74.38 89 CYS A C 1
ATOM 713 O O . CYS A 1 89 ? 5.049 20.638 -9.487 1.00 74.38 89 CYS A O 1
ATOM 715 N N . GLY A 1 90 ? 7.052 21.163 -8.618 1.00 72.00 90 GLY A N 1
ATOM 716 C CA . GLY A 1 90 ? 7.482 22.056 -9.692 1.00 72.00 90 GLY A CA 1
ATOM 717 C C . GLY A 1 90 ? 8.130 21.267 -10.836 1.00 72.00 90 GLY A C 1
ATOM 718 O O . GLY A 1 90 ? 7.738 20.142 -11.134 1.00 72.00 90 GLY A O 1
ATOM 719 N N . ASP A 1 91 ? 9.185 21.820 -11.432 1.00 70.19 91 ASP A N 1
ATOM 720 C CA . ASP A 1 91 ? 9.829 21.258 -12.633 1.00 70.19 91 ASP A CA 1
ATOM 721 C C . ASP A 1 91 ? 10.537 19.900 -12.426 1.00 70.19 91 ASP A C 1
ATOM 723 O O . ASP A 1 91 ? 10.901 19.234 -13.393 1.00 70.19 91 ASP A O 1
ATOM 727 N N . GLN A 1 92 ? 10.740 19.462 -11.178 1.00 70.56 92 GLN A N 1
ATOM 728 C CA . GLN A 1 92 ? 11.375 18.182 -10.841 1.00 70.56 92 GLN A CA 1
ATOM 729 C C . GLN A 1 92 ? 10.337 17.184 -10.315 1.00 70.56 92 GLN A C 1
ATOM 731 O O . GLN A 1 92 ? 10.196 16.974 -9.111 1.00 70.56 92 GLN A O 1
ATOM 736 N N . PHE A 1 93 ? 9.598 16.570 -11.239 1.00 81.69 93 PHE A N 1
ATOM 737 C CA . PHE A 1 93 ? 8.607 15.537 -10.939 1.00 81.69 93 PHE A CA 1
ATOM 738 C C . PHE A 1 93 ? 9.247 14.143 -10.966 1.00 81.69 93 PHE A C 1
ATOM 740 O O . PHE A 1 93 ? 9.616 13.636 -12.026 1.00 81.69 93 PHE A O 1
ATOM 747 N N . ASN A 1 94 ? 9.377 13.504 -9.801 1.00 89.19 94 ASN A N 1
ATOM 748 C CA . ASN A 1 94 ? 9.824 12.113 -9.720 1.00 89.19 94 ASN A CA 1
ATOM 749 C C . ASN A 1 94 ? 8.633 11.169 -9.964 1.00 89.19 94 ASN A C 1
ATOM 751 O O . ASN A 1 94 ? 7.774 11.017 -9.096 1.00 89.19 94 ASN A O 1
ATOM 755 N N . ILE A 1 95 ? 8.600 10.542 -11.144 1.00 89.25 95 ILE A N 1
ATOM 756 C CA . ILE A 1 95 ? 7.512 9.652 -11.580 1.00 89.25 95 ILE A CA 1
ATOM 757 C C . ILE A 1 95 ? 7.414 8.407 -10.699 1.00 89.25 95 ILE A C 1
ATOM 759 O O . ILE A 1 95 ? 6.310 8.035 -10.319 1.00 89.25 95 ILE A O 1
ATOM 763 N N . GLU A 1 96 ? 8.538 7.778 -10.356 1.00 89.81 96 GLU A N 1
ATOM 764 C CA . GLU A 1 96 ? 8.540 6.572 -9.523 1.00 89.81 96 GLU A CA 1
ATOM 765 C C . GLU A 1 96 ? 7.851 6.858 -8.188 1.00 89.81 96 GLU A C 1
ATOM 767 O O . GLU A 1 96 ? 6.848 6.230 -7.846 1.00 89.81 96 GLU A O 1
ATOM 772 N N . LYS A 1 97 ? 8.308 7.906 -7.495 1.00 90.62 97 LYS A N 1
ATOM 773 C CA . LYS A 1 97 ? 7.705 8.342 -6.237 1.00 90.62 97 LYS A CA 1
ATOM 774 C C . LYS A 1 97 ? 6.221 8.678 -6.401 1.00 90.62 97 LYS A C 1
ATOM 776 O O . LYS A 1 97 ? 5.420 8.311 -5.547 1.00 90.62 97 LYS A O 1
ATOM 781 N N . ALA A 1 98 ? 5.843 9.353 -7.486 1.00 91.06 98 ALA A N 1
ATOM 782 C CA . ALA A 1 98 ? 4.453 9.711 -7.749 1.00 91.06 98 ALA A CA 1
ATOM 783 C C . ALA A 1 98 ? 3.542 8.484 -7.888 1.00 91.06 98 ALA A C 1
ATOM 785 O O . ALA A 1 98 ? 2.454 8.455 -7.316 1.00 91.06 98 ALA A O 1
ATOM 786 N N . VAL A 1 99 ? 3.986 7.474 -8.640 1.00 92.38 99 VAL A N 1
ATOM 787 C CA . VAL A 1 99 ? 3.197 6.265 -8.903 1.00 92.38 99 VAL A CA 1
ATOM 788 C C . VAL A 1 99 ? 3.051 5.425 -7.633 1.00 92.38 99 VAL A C 1
ATOM 790 O O . VAL A 1 99 ? 1.971 4.889 -7.393 1.00 92.38 99 VAL A O 1
ATOM 793 N N . PHE A 1 100 ? 4.078 5.352 -6.780 1.00 93.44 100 PHE A N 1
ATOM 794 C CA . PHE A 1 100 ? 3.958 4.659 -5.492 1.00 93.44 100 PHE A CA 1
ATOM 795 C C . PHE A 1 100 ? 3.105 5.414 -4.473 1.00 93.44 100 PHE A C 1
ATOM 797 O O . PHE A 1 100 ? 2.316 4.778 -3.782 1.00 93.44 100 PHE A O 1
ATOM 804 N N . LEU A 1 101 ? 3.188 6.747 -4.415 1.00 92.38 101 LEU A N 1
ATOM 805 C CA . LEU A 1 101 ? 2.282 7.541 -3.578 1.00 92.38 101 LEU A CA 1
ATOM 806 C C . LEU A 1 101 ? 0.822 7.358 -4.009 1.00 92.38 101 LEU A C 1
ATOM 808 O O . LEU A 1 101 ? -0.046 7.198 -3.159 1.00 92.38 101 LEU A O 1
ATOM 812 N N . LEU A 1 102 ? 0.558 7.307 -5.320 1.00 92.31 102 LEU A N 1
ATOM 813 C CA . LEU A 1 102 ? -0.767 6.971 -5.840 1.00 92.31 102 LEU A CA 1
ATOM 814 C C . LEU A 1 102 ? -1.171 5.535 -5.476 1.00 92.31 102 LEU A C 1
ATOM 816 O O . LEU A 1 102 ? -2.311 5.292 -5.110 1.00 92.31 102 LEU A O 1
ATOM 820 N N . ALA A 1 103 ? -0.258 4.568 -5.554 1.00 93.25 103 ALA A N 1
ATOM 821 C CA . ALA A 1 103 ? -0.558 3.198 -5.146 1.00 93.25 103 ALA A CA 1
ATOM 822 C C . ALA A 1 103 ? -0.879 3.079 -3.655 1.00 93.25 103 ALA A C 1
ATOM 824 O O . ALA A 1 103 ? -1.745 2.292 -3.286 1.00 93.25 103 ALA A O 1
ATOM 825 N N . GLN A 1 104 ? -0.250 3.885 -2.804 1.00 94.31 104 GLN A N 1
ATOM 826 C CA . GLN A 1 104 ? -0.508 3.898 -1.369 1.00 94.31 104 GLN A CA 1
ATOM 827 C C . GLN A 1 104 ? -1.903 4.434 -0.998 1.00 94.31 104 GLN A C 1
ATOM 829 O O . GLN A 1 104 ? 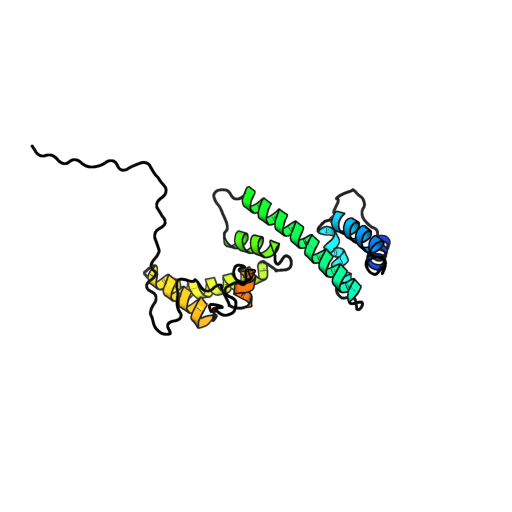-2.387 4.107 0.080 1.00 94.31 104 GLN A O 1
ATOM 834 N N . THR A 1 105 ? -2.602 5.172 -1.869 1.00 91.94 105 THR A N 1
ATOM 835 C CA . THR A 1 105 ? -3.997 5.586 -1.592 1.00 91.94 105 THR A CA 1
ATOM 836 C C . THR A 1 105 ? -4.958 4.389 -1.567 1.00 91.94 105 THR A C 1
ATOM 838 O O . THR A 1 105 ? -5.907 4.354 -0.785 1.00 91.94 105 THR A O 1
ATOM 841 N N . GLU A 1 106 ? -4.687 3.363 -2.381 1.00 91.44 106 GLU A N 1
ATOM 842 C CA . GLU A 1 106 ? -5.450 2.104 -2.397 1.00 91.44 106 GLU A CA 1
ATOM 843 C C . GLU A 1 106 ? -4.774 0.982 -1.603 1.00 91.44 106 GLU A C 1
ATOM 845 O O . GLU A 1 106 ? -5.431 0.113 -1.031 1.00 91.44 106 GLU A O 1
ATOM 850 N N . PHE A 1 107 ? -3.447 0.983 -1.527 1.00 93.19 107 PHE A N 1
ATOM 851 C CA . PHE A 1 107 ? -2.659 -0.030 -0.833 1.00 93.19 107 PHE A CA 1
ATOM 852 C C . PHE A 1 107 ? -1.759 0.625 0.224 1.00 93.19 107 PHE A C 1
ATOM 854 O O . PHE A 1 107 ? -0.538 0.565 0.126 1.00 93.19 107 PHE A O 1
ATOM 861 N N . PRO A 1 108 ? -2.329 1.225 1.281 1.00 92.38 108 PRO A N 1
ATOM 862 C CA . PRO A 1 108 ? -1.608 2.075 2.237 1.00 92.38 108 PRO A CA 1
ATOM 863 C C . PRO A 1 108 ? -0.567 1.356 3.107 1.00 92.38 108 PRO A C 1
ATOM 865 O O . PRO A 1 108 ? 0.152 1.987 3.881 1.00 92.38 108 PRO A O 1
ATOM 868 N N . LEU A 1 109 ? -0.495 0.028 3.007 1.00 90.69 109 LEU A N 1
ATOM 869 C CA . LEU A 1 109 ? 0.443 -0.812 3.748 1.00 90.69 109 LEU A CA 1
ATOM 870 C C . LEU A 1 109 ? 1.614 -1.313 2.887 1.00 90.69 109 LEU A C 1
ATOM 872 O O . LEU A 1 109 ? 2.420 -2.095 3.386 1.00 90.69 109 LEU A O 1
ATOM 876 N N . ILE A 1 110 ? 1.717 -0.901 1.615 1.00 93.31 110 ILE A N 1
ATOM 877 C CA . ILE A 1 110 ? 2.864 -1.267 0.773 1.00 93.31 110 ILE A CA 1
ATOM 878 C C . ILE A 1 110 ? 4.132 -0.545 1.229 1.00 93.31 110 ILE A C 1
ATOM 880 O O . ILE A 1 110 ? 4.112 0.644 1.555 1.00 93.31 110 ILE A O 1
ATOM 884 N N . GLU A 1 111 ? 5.248 -1.266 1.201 1.00 91.31 111 GLU A N 1
ATOM 885 C CA . GLU A 1 111 ? 6.566 -0.751 1.563 1.00 91.31 111 GLU A CA 1
ATOM 886 C C . GLU A 1 111 ? 7.294 -0.271 0.305 1.00 91.31 111 GLU A C 1
ATOM 888 O O . GLU A 1 111 ? 7.778 -1.076 -0.492 1.00 91.31 111 GLU A O 1
ATOM 893 N N . TYR A 1 112 ? 7.350 1.048 0.114 1.00 89.94 112 TYR A N 1
ATOM 894 C CA . TYR A 1 112 ? 7.947 1.678 -1.068 1.00 89.94 112 TYR A CA 1
ATOM 895 C C . TYR A 1 112 ? 9.386 1.205 -1.313 1.00 89.94 112 TYR A C 1
ATOM 897 O O . TYR A 1 112 ? 9.748 0.886 -2.443 1.00 89.94 112 TYR A O 1
ATOM 905 N N . GLU A 1 113 ? 10.181 1.094 -0.253 1.00 92.44 113 GLU A N 1
ATOM 906 C CA . GLU A 1 113 ? 11.591 0.715 -0.291 1.00 92.44 113 GLU A CA 1
ATOM 907 C C . GLU A 1 113 ? 11.800 -0.685 -0.880 1.00 92.44 113 GLU A C 1
ATOM 909 O O . GLU A 1 113 ? 12.753 -0.902 -1.630 1.00 92.44 113 GLU A O 1
ATOM 914 N N . THR A 1 114 ? 10.885 -1.617 -0.603 1.00 92.81 114 THR A N 1
ATOM 915 C CA . THR A 1 114 ? 10.938 -2.983 -1.138 1.00 92.81 114 THR A CA 1
ATOM 916 C C . THR A 1 114 ? 10.740 -2.988 -2.656 1.00 92.81 114 THR A C 1
ATOM 918 O O . THR A 1 114 ? 11.502 -3.634 -3.381 1.00 92.81 114 THR A O 1
ATOM 921 N N . TYR A 1 115 ? 9.777 -2.218 -3.168 1.00 93.31 115 TYR A N 1
ATOM 922 C CA . TYR A 1 115 ? 9.556 -2.109 -4.613 1.00 93.31 115 TYR A CA 1
ATOM 923 C C . TYR A 1 115 ? 10.630 -1.273 -5.315 1.00 93.31 115 TYR A C 1
ATOM 925 O O . TYR A 1 115 ? 11.016 -1.589 -6.438 1.00 93.31 115 TYR A O 1
ATOM 933 N N . CYS A 1 116 ? 11.148 -0.238 -4.654 1.00 92.38 116 CYS A N 1
ATOM 934 C CA . CYS A 1 116 ? 12.264 0.565 -5.146 1.00 92.38 116 CYS A CA 1
ATOM 935 C C . CYS A 1 116 ? 13.508 -0.317 -5.348 1.00 92.38 116 CYS A C 1
ATOM 937 O O . CYS A 1 116 ? 14.056 -0.367 -6.445 1.00 92.38 116 CYS A O 1
ATOM 939 N N . ALA A 1 117 ? 13.858 -1.147 -4.358 1.00 93.69 117 ALA A N 1
ATOM 940 C CA . ALA A 1 117 ? 14.949 -2.114 -4.480 1.00 93.69 117 ALA A CA 1
ATOM 941 C C . ALA A 1 117 ? 14.721 -3.136 -5.611 1.00 93.69 117 ALA A C 1
ATOM 943 O O . ALA A 1 117 ? 15.660 -3.521 -6.309 1.00 93.69 117 ALA A O 1
ATOM 944 N N . GLN A 1 118 ? 13.477 -3.583 -5.820 1.00 93.38 118 GLN A N 1
ATOM 945 C CA . GLN A 1 118 ? 13.133 -4.462 -6.940 1.00 93.38 118 GLN A CA 1
ATOM 946 C C . GLN A 1 118 ? 13.368 -3.775 -8.295 1.00 93.38 118 GLN A C 1
ATOM 948 O O . GLN A 1 118 ? 13.966 -4.379 -9.186 1.00 93.38 118 GLN A O 1
ATOM 953 N N . LEU A 1 119 ? 12.929 -2.524 -8.450 1.00 92.50 119 LEU A N 1
ATOM 954 C CA . LEU A 1 119 ? 13.127 -1.743 -9.672 1.00 92.50 119 LEU A CA 1
ATOM 955 C C . LEU A 1 119 ? 14.604 -1.416 -9.913 1.00 92.50 119 LEU A C 1
ATOM 957 O O . LEU A 1 119 ? 15.063 -1.521 -11.049 1.00 92.50 119 LEU A O 1
ATOM 961 N N . ASP A 1 120 ? 15.357 -1.102 -8.861 1.00 93.94 120 ASP A N 1
ATOM 962 C CA . ASP A 1 120 ? 16.801 -0.867 -8.931 1.00 93.94 120 ASP A CA 1
ATOM 963 C C . ASP A 1 120 ? 17.553 -2.104 -9.427 1.00 93.94 120 ASP A C 1
ATOM 965 O O . ASP A 1 120 ? 18.471 -1.985 -10.240 1.00 93.94 120 ASP A O 1
ATOM 969 N N . ASN A 1 121 ? 17.141 -3.304 -9.007 1.00 93.62 121 ASN A N 1
ATOM 970 C CA . ASN A 1 121 ? 17.711 -4.546 -9.529 1.00 93.62 121 ASN A CA 1
ATOM 971 C C . ASN A 1 121 ? 17.455 -4.685 -11.038 1.00 93.62 121 ASN A C 1
ATOM 973 O O . ASN A 1 121 ? 18.387 -4.965 -11.792 1.00 93.62 121 ASN A O 1
ATOM 977 N N . TYR A 1 122 ? 16.228 -4.417 -11.500 1.00 92.31 122 TYR A N 1
ATOM 978 C CA . TYR A 1 122 ? 15.891 -4.464 -12.930 1.00 92.31 122 TYR A CA 1
ATOM 979 C C . TYR A 1 122 ? 16.660 -3.409 -13.732 1.00 92.31 122 TYR A C 1
ATOM 981 O O . TYR A 1 122 ? 17.161 -3.687 -14.823 1.00 92.31 122 TYR A O 1
ATOM 989 N N . ALA A 1 123 ? 16.799 -2.204 -13.179 1.00 91.19 123 ALA A N 1
ATOM 990 C CA . ALA A 1 123 ? 17.573 -1.128 -13.779 1.00 91.19 123 ALA A CA 1
ATOM 991 C C . ALA A 1 123 ? 19.065 -1.481 -13.853 1.00 91.19 123 ALA A C 1
ATOM 993 O O . ALA A 1 123 ? 19.711 -1.196 -14.863 1.00 91.19 123 ALA A O 1
ATOM 994 N N . HIS A 1 124 ? 19.611 -2.130 -12.821 1.00 93.31 124 HIS A N 1
ATOM 995 C CA . HIS A 1 124 ? 20.995 -2.586 -12.808 1.00 93.31 124 HIS A CA 1
ATOM 996 C C . HIS A 1 124 ? 21.253 -3.636 -13.891 1.00 93.31 124 HIS A C 1
ATOM 998 O O . HIS A 1 124 ? 22.226 -3.501 -14.632 1.00 93.31 124 HIS A O 1
ATOM 1004 N N . GLU A 1 125 ? 20.375 -4.635 -14.025 1.00 91.69 125 GLU A N 1
ATOM 1005 C CA . GLU A 1 125 ? 20.448 -5.630 -15.102 1.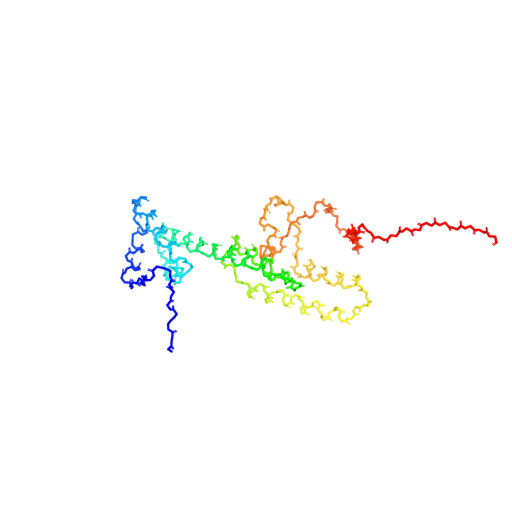00 91.69 125 GLU A CA 1
ATOM 1006 C C . GLU A 1 125 ? 20.408 -4.962 -16.482 1.00 91.69 125 GLU A C 1
ATOM 1008 O O . GLU A 1 125 ? 21.274 -5.215 -17.322 1.00 91.69 125 GLU A O 1
ATOM 1013 N N . ALA A 1 126 ? 19.462 -4.042 -16.691 1.00 90.94 126 ALA A N 1
ATOM 1014 C CA . ALA A 1 126 ? 19.325 -3.327 -17.955 1.00 90.94 126 ALA A CA 1
ATOM 1015 C C . ALA A 1 126 ? 20.555 -2.483 -18.278 1.00 90.94 126 ALA A C 1
ATOM 1017 O O . ALA A 1 126 ? 21.010 -2.470 -19.421 1.00 90.94 126 ALA A O 1
ATOM 1018 N N . LEU A 1 127 ? 21.130 -1.802 -17.286 1.00 91.00 127 LEU A N 1
ATOM 1019 C CA . LEU A 1 127 ? 22.286 -0.940 -17.493 1.00 91.00 127 LEU A CA 1
ATOM 1020 C C . LEU A 1 127 ? 23.493 -1.719 -18.025 1.00 91.00 127 LEU A C 1
ATOM 1022 O O . LEU A 1 127 ? 24.163 -1.225 -18.931 1.00 91.00 127 LEU A O 1
ATOM 1026 N N . GLN A 1 128 ? 23.751 -2.930 -17.517 1.00 89.62 128 GLN A N 1
ATOM 1027 C CA . GLN A 1 128 ? 24.882 -3.747 -17.979 1.00 89.62 128 GLN A CA 1
ATOM 1028 C C . GLN A 1 128 ? 24.814 -4.026 -19.484 1.00 89.62 128 GLN A C 1
ATOM 1030 O O . GLN A 1 128 ? 25.841 -4.025 -20.155 1.00 89.62 128 GLN A O 1
ATOM 1035 N N . GLU A 1 129 ? 23.615 -4.220 -20.025 1.00 90.00 129 GLU A N 1
ATOM 1036 C CA . GLU A 1 129 ? 23.402 -4.539 -21.436 1.00 90.00 129 GLU A CA 1
ATOM 1037 C C . GLU A 1 129 ? 23.269 -3.270 -22.294 1.00 90.00 129 GLU A C 1
ATOM 1039 O O . GLU A 1 129 ? 23.856 -3.171 -23.376 1.00 90.00 129 GLU A O 1
ATOM 1044 N N . VAL A 1 130 ? 22.583 -2.244 -21.776 1.00 88.56 130 VAL A N 1
ATOM 1045 C CA . VAL A 1 130 ? 22.403 -0.939 -22.432 1.00 88.56 130 VAL A CA 1
ATOM 1046 C C . VAL A 1 130 ? 23.740 -0.255 -22.719 1.00 88.56 130 VAL A C 1
ATOM 1048 O O . VAL A 1 130 ? 23.874 0.374 -23.771 1.00 88.56 130 VAL A O 1
ATOM 1051 N N . LEU A 1 131 ? 24.755 -0.417 -21.862 1.00 86.12 131 LEU A N 1
ATOM 1052 C CA . LEU A 1 131 ? 26.101 0.137 -22.081 1.00 86.12 131 LEU A CA 1
ATOM 1053 C C . LEU A 1 131 ? 26.743 -0.306 -23.409 1.00 86.12 131 LEU A C 1
ATOM 1055 O O . LEU A 1 131 ? 27.596 0.404 -23.947 1.00 86.12 131 LEU A O 1
ATOM 1059 N N . PHE A 1 132 ? 26.325 -1.447 -23.962 1.00 84.94 132 PHE A N 1
ATOM 1060 C CA . PHE A 1 132 ? 26.828 -1.976 -25.232 1.00 84.94 132 PHE A CA 1
ATOM 1061 C C . PHE A 1 132 ? 25.930 -1.648 -26.436 1.00 84.94 132 PHE A C 1
ATOM 1063 O O . PHE A 1 132 ? 26.283 -1.965 -27.576 1.00 84.94 132 PHE A O 1
ATOM 1070 N N . THR A 1 133 ? 24.797 -0.979 -26.217 1.00 84.25 133 THR A N 1
ATOM 1071 C CA . THR A 1 133 ? 23.862 -0.588 -27.279 1.00 84.25 133 THR A CA 1
ATOM 1072 C C . THR A 1 133 ? 24.310 0.684 -28.007 1.00 84.25 133 THR A C 1
ATOM 1074 O O . THR A 1 133 ? 25.098 1.490 -27.510 1.00 84.25 133 THR A O 1
ATOM 1077 N N . ARG A 1 134 ? 23.840 0.862 -29.247 1.00 80.19 134 ARG A N 1
ATOM 1078 C CA . ARG A 1 134 ? 24.208 1.986 -30.129 1.00 80.19 134 ARG A CA 1
ATOM 1079 C C . ARG A 1 134 ? 23.019 2.833 -30.565 1.00 80.19 134 ARG A C 1
ATOM 1081 O O . ARG A 1 134 ? 23.215 3.915 -31.108 1.00 80.19 134 ARG A O 1
ATOM 1088 N N . THR A 1 135 ? 21.799 2.343 -30.363 1.00 90.00 135 THR A N 1
ATOM 1089 C CA . THR A 1 135 ? 20.570 3.003 -30.812 1.00 90.00 135 THR A CA 1
ATOM 1090 C C . THR A 1 135 ? 19.489 2.909 -29.747 1.00 90.00 135 THR A C 1
ATOM 1092 O O . THR A 1 135 ? 19.445 1.945 -28.985 1.00 90.00 135 THR A O 1
ATOM 1095 N N . CYS A 1 136 ? 18.566 3.871 -29.741 1.00 88.25 136 CYS A N 1
ATOM 1096 C CA . CYS A 1 136 ? 17.412 3.837 -28.844 1.00 88.25 136 CYS A CA 1
ATOM 1097 C C . CYS A 1 136 ? 16.560 2.573 -29.034 1.00 88.25 136 CYS A C 1
ATOM 1099 O O . CYS A 1 136 ? 15.989 2.082 -28.070 1.00 88.25 136 CYS A O 1
ATOM 1101 N N . LEU A 1 137 ? 16.494 2.021 -30.252 1.00 90.88 137 LEU A N 1
ATOM 1102 C CA . LEU A 1 137 ? 15.739 0.795 -30.514 1.00 90.88 137 LEU A CA 1
ATOM 1103 C C . LEU A 1 137 ? 16.319 -0.401 -29.748 1.00 90.88 137 LEU A C 1
ATOM 1105 O O . LEU A 1 137 ? 15.570 -1.118 -29.098 1.00 90.88 137 LEU A O 1
ATOM 1109 N N . GLN A 1 138 ? 17.645 -0.554 -29.752 1.00 88.88 138 GLN A N 1
ATOM 1110 C CA . GLN A 1 138 ? 18.329 -1.619 -29.010 1.00 88.88 138 GLN A CA 1
ATOM 1111 C C . GLN A 1 138 ? 18.142 -1.488 -27.496 1.00 88.88 138 GLN A C 1
ATOM 1113 O O . GLN A 1 138 ? 18.006 -2.493 -26.810 1.00 88.88 138 GLN A O 1
ATOM 1118 N N . ILE A 1 139 ? 18.086 -0.258 -26.971 1.00 89.81 139 ILE A N 1
ATOM 1119 C CA . ILE A 1 139 ? 17.761 -0.027 -25.556 1.00 89.81 139 ILE A CA 1
ATOM 1120 C C . ILE A 1 139 ? 16.381 -0.603 -25.237 1.00 89.81 139 ILE A C 1
ATOM 1122 O O . ILE A 1 139 ? 16.215 -1.288 -24.233 1.00 89.81 139 ILE A O 1
ATOM 1126 N N . VAL A 1 140 ? 15.390 -0.363 -26.097 1.00 90.88 140 VAL A N 1
ATOM 1127 C CA . VAL A 1 140 ? 14.048 -0.899 -25.862 1.00 90.88 140 VAL A CA 1
ATOM 1128 C C . VAL A 1 140 ? 13.989 -2.417 -26.048 1.00 90.88 140 VAL A C 1
ATOM 1130 O O . VAL A 1 140 ? 13.251 -3.079 -25.327 1.00 90.88 140 VAL A O 1
ATOM 1133 N N . GLU A 1 141 ? 14.761 -2.989 -26.973 1.00 90.50 141 GLU A N 1
ATOM 1134 C CA . GLU A 1 141 ? 14.883 -4.448 -27.109 1.00 90.50 141 GLU A CA 1
ATOM 1135 C C . GLU A 1 141 ? 15.416 -5.087 -25.819 1.00 90.50 141 GLU A C 1
ATOM 1137 O O . GLU A 1 141 ? 14.785 -6.014 -25.316 1.00 90.50 141 GLU A O 1
ATOM 1142 N N . VAL A 1 142 ? 16.484 -4.529 -25.234 1.00 91.62 142 VAL A N 1
ATOM 1143 C CA . VAL A 1 142 ? 17.035 -4.968 -23.938 1.00 91.62 142 VAL A CA 1
ATOM 1144 C C . VAL A 1 142 ? 15.988 -4.862 -22.827 1.00 91.62 142 VAL A C 1
ATOM 1146 O O . VAL A 1 142 ? 15.770 -5.812 -22.079 1.00 91.62 142 VAL A O 1
ATOM 1149 N N . LEU A 1 143 ? 15.288 -3.726 -22.731 1.00 90.25 143 LEU A N 1
ATOM 1150 C CA . LEU A 1 143 ? 14.244 -3.542 -21.717 1.00 90.25 143 LEU A CA 1
ATOM 1151 C C . LEU A 1 143 ? 13.100 -4.549 -21.880 1.00 90.25 143 LEU A C 1
ATOM 1153 O O . LEU A 1 143 ? 12.625 -5.100 -20.890 1.00 90.25 143 LEU A O 1
ATOM 1157 N N . ASN A 1 144 ? 12.665 -4.813 -23.113 1.00 90.88 144 ASN A N 1
ATOM 1158 C CA . ASN A 1 144 ? 11.618 -5.795 -23.384 1.00 90.88 144 ASN A CA 1
ATOM 1159 C C . ASN A 1 144 ? 12.064 -7.214 -23.016 1.00 90.88 144 ASN A C 1
ATOM 1161 O O . ASN A 1 144 ? 11.273 -7.952 -22.436 1.00 90.88 144 ASN A O 1
ATOM 1165 N N . GLU A 1 145 ? 13.305 -7.593 -23.329 1.00 92.50 145 GLU A N 1
ATOM 1166 C CA . GLU A 1 145 ? 13.855 -8.899 -22.956 1.00 92.50 145 GLU A CA 1
ATOM 1167 C C . GLU A 1 145 ? 13.886 -9.066 -21.431 1.00 92.50 145 GLU A C 1
ATOM 1169 O O . GLU A 1 145 ? 13.396 -10.060 -20.898 1.00 92.50 145 GLU A O 1
ATOM 1174 N N . ILE A 1 146 ? 14.376 -8.062 -20.705 1.00 90.19 146 ILE A N 1
ATOM 1175 C CA . ILE A 1 146 ? 14.444 -8.108 -19.241 1.00 90.19 146 ILE A CA 1
ATOM 1176 C C . ILE A 1 146 ? 13.044 -8.183 -18.627 1.00 90.19 146 ILE A C 1
ATOM 1178 O O . ILE A 1 146 ? 12.765 -9.062 -17.812 1.00 90.19 146 ILE A O 1
ATOM 1182 N N . ILE A 1 147 ? 12.133 -7.301 -19.037 1.00 89.25 147 ILE A N 1
ATOM 1183 C CA . ILE A 1 147 ? 10.791 -7.221 -18.451 1.00 89.25 147 ILE A CA 1
ATOM 1184 C C . ILE A 1 147 ? 9.955 -8.451 -18.832 1.00 89.25 147 ILE A C 1
ATOM 1186 O O . ILE A 1 147 ? 9.423 -9.139 -17.961 1.00 89.25 147 ILE A O 1
ATOM 1190 N N . PHE A 1 148 ? 9.823 -8.759 -20.121 1.00 91.25 148 PHE A N 1
ATOM 1191 C CA . PHE A 1 148 ? 8.866 -9.765 -20.586 1.00 91.25 148 PHE A CA 1
ATOM 1192 C C . PHE A 1 148 ? 9.455 -11.177 -20.626 1.00 91.25 148 PHE A C 1
ATOM 1194 O O . PHE A 1 148 ? 8.783 -12.117 -20.207 1.00 91.25 148 PHE A O 1
ATOM 1201 N N . GLU A 1 149 ? 10.706 -11.346 -21.056 1.00 90.75 149 GLU A N 1
ATOM 1202 C CA . GLU A 1 149 ? 11.299 -12.682 -21.213 1.00 90.75 149 GLU A CA 1
ATOM 1203 C C . GLU A 1 149 ? 11.957 -13.176 -19.922 1.00 90.75 149 GLU A C 1
ATOM 1205 O O . GLU A 1 149 ? 11.734 -14.317 -19.523 1.00 90.75 149 GLU A O 1
ATOM 1210 N N . ARG A 1 150 ? 12.730 -12.330 -19.229 1.00 92.00 150 ARG A N 1
ATOM 1211 C CA . ARG A 1 150 ? 13.482 -12.725 -18.023 1.00 92.00 150 ARG A CA 1
ATOM 1212 C C . ARG A 1 150 ? 12.659 -12.619 -16.745 1.00 92.00 150 ARG A C 1
ATOM 1214 O O . ARG A 1 150 ? 12.678 -13.527 -15.915 1.00 92.00 150 ARG A O 1
ATOM 1221 N N . HIS A 1 151 ? 11.926 -11.521 -16.569 1.00 91.88 151 HIS A N 1
ATOM 1222 C CA . HIS A 1 151 ? 11.068 -11.341 -15.400 1.00 91.88 151 HIS A CA 1
ATOM 1223 C C . HIS A 1 151 ? 9.635 -11.827 -15.605 1.00 91.88 151 HIS A C 1
ATOM 1225 O O . HIS A 1 151 ? 8.909 -11.900 -14.612 1.00 91.88 151 HIS A O 1
ATOM 1231 N N . HIS A 1 152 ? 9.267 -12.264 -16.813 1.00 91.88 152 HIS A N 1
ATOM 1232 C CA . HIS A 1 152 ? 7.986 -12.907 -17.128 1.00 91.88 152 HIS A CA 1
ATOM 1233 C C . HIS A 1 152 ? 6.758 -12.029 -16.872 1.00 91.88 152 HIS A C 1
ATOM 1235 O O . HIS A 1 152 ? 5.715 -12.525 -16.442 1.00 91.88 152 HIS A O 1
ATOM 1241 N N . PHE A 1 153 ? 6.869 -10.722 -17.115 1.00 90.12 153 PHE A N 1
ATOM 1242 C CA . PHE A 1 153 ? 5.690 -9.865 -17.113 1.00 90.12 153 PHE A CA 1
ATOM 1243 C C . PHE A 1 153 ? 4.779 -10.240 -18.284 1.00 90.12 153 PHE A C 1
ATOM 1245 O O . PHE A 1 153 ? 5.240 -10.426 -19.406 1.00 90.12 153 PHE A O 1
ATOM 1252 N N . VAL A 1 154 ? 3.475 -10.352 -18.037 1.00 87.88 154 VAL A N 1
ATOM 1253 C CA . VAL A 1 154 ? 2.492 -10.694 -19.073 1.00 87.88 154 VAL A CA 1
ATOM 1254 C C . VAL A 1 154 ? 1.235 -9.830 -18.960 1.00 87.88 154 VAL A C 1
ATOM 1256 O O . VAL A 1 154 ? 0.888 -9.375 -17.869 1.00 87.88 154 VAL A O 1
ATOM 1259 N N . PRO A 1 155 ? 0.513 -9.580 -20.062 1.00 83.81 155 PRO A N 1
ATOM 1260 C CA . PRO A 1 155 ? -0.804 -8.959 -19.982 1.00 83.81 155 PRO A CA 1
ATOM 1261 C C . PRO A 1 155 ? -1.827 -9.901 -19.327 1.00 83.81 155 PRO A C 1
ATOM 1263 O O . PRO A 1 155 ? -1.840 -11.098 -19.617 1.00 83.81 155 PRO A O 1
ATOM 1266 N N . ASP A 1 156 ? -2.720 -9.365 -18.493 1.00 82.19 156 ASP A N 1
ATOM 1267 C CA . ASP A 1 156 ? -3.845 -10.109 -17.910 1.00 82.19 156 ASP A CA 1
ATOM 1268 C C . ASP A 1 156 ? -5.134 -9.854 -18.700 1.00 82.19 156 ASP A C 1
ATOM 1270 O O . ASP A 1 156 ? -5.903 -8.931 -18.425 1.00 82.19 156 ASP A O 1
ATOM 1274 N N . PHE A 1 157 ? -5.358 -10.674 -19.727 1.00 79.19 157 PHE A N 1
ATOM 1275 C CA . PHE A 1 157 ? -6.559 -10.585 -20.560 1.00 79.19 157 PHE A CA 1
ATOM 1276 C C . PHE A 1 157 ? -7.832 -11.002 -19.820 1.00 79.19 157 PHE A C 1
ATOM 1278 O O . PHE A 1 157 ? -8.897 -10.441 -20.086 1.00 79.19 157 PHE A O 1
ATOM 1285 N N . ASP A 1 158 ? -7.712 -11.927 -18.868 1.00 81.38 158 ASP A N 1
ATOM 1286 C CA . ASP A 1 158 ? -8.844 -12.478 -18.123 1.00 81.38 158 ASP A CA 1
ATOM 1287 C C . ASP A 1 158 ? -9.453 -11.434 -17.174 1.00 81.38 158 ASP A C 1
ATOM 1289 O O . ASP A 1 158 ? -10.662 -11.430 -16.946 1.00 81.38 158 ASP A O 1
ATOM 1293 N N . HIS A 1 159 ? -8.633 -10.504 -16.672 1.00 79.94 159 HIS A N 1
ATOM 1294 C CA . HIS A 1 159 ? -9.044 -9.473 -15.715 1.00 79.94 159 HIS A CA 1
ATOM 1295 C C . HIS A 1 159 ? -8.840 -8.050 -16.241 1.00 79.94 159 HIS A C 1
ATOM 1297 O O . HIS A 1 159 ? -8.618 -7.130 -15.458 1.00 79.94 159 HIS A O 1
ATOM 1303 N N . SER A 1 160 ? -8.958 -7.840 -17.552 1.00 73.75 160 SER A N 1
ATOM 1304 C CA . SER A 1 160 ? -8.746 -6.529 -18.195 1.00 73.75 160 SER A CA 1
ATOM 1305 C C . SER A 1 160 ? -9.603 -5.379 -17.634 1.00 73.75 160 SER A C 1
ATOM 1307 O O . SER A 1 160 ? -9.226 -4.218 -17.717 1.00 73.75 160 SER A O 1
ATOM 1309 N N . THR A 1 161 ? -10.741 -5.651 -16.996 1.00 78.69 161 THR A N 1
ATOM 1310 C CA . THR A 1 161 ? -11.552 -4.604 -16.348 1.00 78.69 161 THR A CA 1
ATOM 1311 C C . THR A 1 161 ? -11.149 -4.321 -14.900 1.00 78.69 161 THR A C 1
ATOM 1313 O O . THR A 1 161 ? -11.762 -3.465 -14.266 1.00 78.69 161 THR A O 1
ATOM 1316 N N . ASN A 1 162 ? -10.173 -5.044 -14.342 1.00 78.25 162 ASN A N 1
ATOM 1317 C CA . ASN A 1 162 ? -9.762 -4.887 -12.952 1.00 78.25 162 ASN A CA 1
ATOM 1318 C C . ASN A 1 162 ? -8.949 -3.587 -12.772 1.00 78.25 162 ASN A C 1
ATOM 1320 O O . ASN A 1 162 ? -7.814 -3.512 -13.256 1.00 78.25 162 ASN A O 1
ATOM 1324 N N . PRO A 1 163 ? -9.471 -2.578 -12.048 1.00 81.56 163 PRO A N 1
ATOM 1325 C CA . PRO A 1 163 ? -8.755 -1.322 -11.837 1.00 81.56 163 PRO A CA 1
ATOM 1326 C C . PRO A 1 163 ? -7.433 -1.507 -11.080 1.00 81.56 163 PRO A C 1
ATOM 1328 O O . PRO A 1 163 ? -6.521 -0.709 -11.281 1.00 81.56 163 PRO A O 1
ATOM 1331 N N . GLU A 1 164 ? -7.285 -2.574 -10.281 1.00 82.12 164 GLU A N 1
ATOM 1332 C CA . GLU A 1 164 ? -6.054 -2.870 -9.535 1.00 82.12 164 GLU A CA 1
ATOM 1333 C C . GLU A 1 164 ? -4.834 -3.045 -10.449 1.00 82.12 164 GLU A C 1
ATOM 1335 O O . GLU A 1 164 ? -3.714 -2.728 -10.059 1.00 82.12 164 GLU A O 1
ATOM 1340 N N . LEU A 1 165 ? -5.037 -3.518 -11.684 1.00 80.62 165 LEU A N 1
ATOM 1341 C CA . LEU A 1 165 ? -3.954 -3.763 -12.642 1.00 80.62 165 LEU A CA 1
ATOM 1342 C C . LEU A 1 165 ? -3.311 -2.470 -13.184 1.00 80.62 165 LEU A C 1
ATOM 1344 O O . LEU A 1 165 ? -2.356 -2.547 -13.958 1.00 80.62 165 LEU A O 1
ATOM 1348 N N . HIS A 1 166 ? -3.823 -1.293 -12.808 1.00 84.62 166 HIS A N 1
ATOM 1349 C CA . HIS A 1 166 ? -3.177 -0.005 -13.075 1.00 84.62 166 HIS A CA 1
ATOM 1350 C C . HIS A 1 166 ? -2.139 0.384 -12.015 1.00 84.62 166 HIS A C 1
ATOM 1352 O O . HIS A 1 166 ? -1.341 1.290 -12.258 1.00 84.62 166 HIS A O 1
ATOM 1358 N N . TYR A 1 167 ? -2.137 -0.264 -10.848 1.00 88.69 167 TYR A N 1
ATOM 1359 C CA . TYR A 1 167 ? -1.232 0.090 -9.762 1.00 88.69 167 TYR A CA 1
ATOM 1360 C C . TYR A 1 167 ? 0.077 -0.685 -9.863 1.00 88.69 167 TYR A C 1
ATOM 1362 O O . TYR A 1 167 ? 0.094 -1.911 -9.989 1.00 88.69 167 TYR A O 1
ATOM 1370 N N . ILE A 1 168 ? 1.194 0.042 -9.792 1.00 89.06 168 ILE A N 1
ATOM 1371 C CA . ILE A 1 168 ? 2.525 -0.520 -10.039 1.00 89.06 168 ILE A CA 1
ATOM 1372 C C . ILE A 1 168 ? 2.869 -1.666 -9.085 1.00 89.06 168 ILE A C 1
ATOM 1374 O O . ILE A 1 168 ? 3.449 -2.652 -9.521 1.00 89.06 168 ILE A O 1
ATOM 1378 N N . ASN A 1 169 ? 2.463 -1.584 -7.816 1.00 92.12 169 ASN A N 1
ATOM 1379 C CA . ASN A 1 169 ? 2.704 -2.634 -6.827 1.00 92.12 169 ASN A CA 1
ATOM 1380 C C . ASN A 1 169 ? 2.026 -3.946 -7.242 1.00 92.12 169 ASN A C 1
ATOM 1382 O O . ASN A 1 169 ? 2.663 -4.993 -7.243 1.00 92.12 169 ASN A O 1
ATOM 1386 N N . VAL A 1 170 ? 0.771 -3.881 -7.702 1.00 90.81 170 VAL A N 1
ATOM 1387 C CA . VAL A 1 170 ? 0.019 -5.056 -8.165 1.00 90.81 170 VAL A CA 1
ATOM 1388 C C . VAL A 1 170 ? 0.678 -5.662 -9.399 1.00 90.81 170 VAL A C 1
ATOM 1390 O O . VAL A 1 170 ? 0.794 -6.885 -9.502 1.00 90.81 170 VAL A O 1
ATOM 1393 N N . VAL A 1 171 ? 1.141 -4.816 -10.322 1.00 90.69 171 VAL A N 1
ATOM 1394 C CA . VAL A 1 171 ? 1.838 -5.264 -11.531 1.00 90.69 171 VAL A CA 1
ATOM 1395 C C . VAL A 1 171 ? 3.167 -5.929 -11.185 1.00 90.69 171 VAL A C 1
ATOM 1397 O O . VAL A 1 171 ? 3.456 -6.989 -11.733 1.00 90.69 171 VAL A O 1
ATOM 1400 N N . LEU A 1 172 ? 3.950 -5.358 -10.267 1.00 91.69 172 LEU A N 1
ATOM 1401 C CA . LEU A 1 172 ? 5.229 -5.915 -9.817 1.00 91.69 172 LEU A CA 1
ATOM 1402 C C . LEU A 1 172 ? 5.054 -7.238 -9.057 1.00 91.69 172 LEU A C 1
ATOM 1404 O O . LEU A 1 172 ? 5.804 -8.181 -9.315 1.00 91.69 172 LEU A O 1
ATOM 1408 N N . ASP A 1 173 ? 4.040 -7.340 -8.195 1.00 92.12 173 ASP A N 1
ATOM 1409 C CA . ASP A 1 173 ? 3.761 -8.544 -7.403 1.00 92.12 173 ASP A CA 1
ATOM 1410 C C . ASP A 1 173 ? 3.239 -9.692 -8.268 1.00 92.12 173 ASP A C 1
ATOM 1412 O O . ASP A 1 173 ? 3.686 -10.836 -8.163 1.00 92.12 173 ASP A O 1
ATOM 1416 N N . ARG A 1 174 ? 2.267 -9.397 -9.138 1.00 90.06 174 ARG A N 1
ATOM 1417 C CA . ARG A 1 174 ? 1.617 -10.419 -9.969 1.00 90.06 174 ARG A CA 1
ATOM 1418 C C . ARG A 1 174 ? 2.368 -10.690 -11.263 1.00 90.06 174 ARG A C 1
ATOM 1420 O O . ARG A 1 174 ? 2.063 -11.683 -11.921 1.00 90.06 174 ARG A O 1
ATOM 1427 N N . LYS A 1 175 ? 3.288 -9.800 -11.651 1.00 89.50 175 LYS A N 1
ATOM 1428 C CA . LYS A 1 175 ? 3.909 -9.753 -12.986 1.00 89.50 175 LYS A CA 1
ATOM 1429 C C . LYS A 1 175 ? 2.858 -9.704 -14.095 1.00 89.50 175 LYS A C 1
ATOM 1431 O O . LYS A 1 175 ? 3.027 -10.258 -15.178 1.00 89.50 175 LYS A O 1
ATOM 1436 N N . LYS A 1 176 ? 1.731 -9.062 -13.791 1.00 85.06 176 LYS A N 1
ATOM 1437 C CA . LYS A 1 176 ? 0.540 -9.017 -14.632 1.00 85.06 176 LYS A CA 1
ATOM 1438 C C . LYS A 1 176 ? 0.031 -7.594 -14.733 1.00 85.06 176 LYS A C 1
ATOM 1440 O O . LYS A 1 176 ? -0.282 -6.986 -13.716 1.00 85.06 176 LYS A O 1
ATOM 1445 N N . GLY A 1 177 ? -0.034 -7.080 -15.955 1.00 77.81 177 GLY A N 1
ATOM 1446 C CA . GLY A 1 177 ? -0.483 -5.719 -16.236 1.00 77.81 177 GLY A CA 1
ATOM 1447 C C . GLY A 1 177 ? -1.756 -5.677 -17.067 1.00 77.81 177 GLY A C 1
ATOM 1448 O O . GLY A 1 177 ? -2.169 -6.677 -17.658 1.00 77.81 177 GLY A O 1
ATOM 1449 N N . GLN A 1 178 ? -2.353 -4.491 -17.142 1.00 73.25 178 GLN A N 1
ATOM 1450 C CA . GLN A 1 178 ? -3.467 -4.233 -18.043 1.00 73.25 178 GLN A CA 1
ATOM 1451 C C . GLN A 1 178 ? -3.096 -4.551 -19.498 1.00 73.25 178 GLN A C 1
ATOM 1453 O O . GLN A 1 178 ? -2.077 -4.058 -19.998 1.00 73.25 178 GLN A O 1
ATOM 1458 N N . PRO A 1 179 ? -3.897 -5.358 -20.211 1.00 69.62 179 PRO A N 1
ATOM 1459 C CA . PRO A 1 179 ? -3.707 -5.547 -21.633 1.00 69.62 179 PRO A CA 1
ATOM 1460 C C . PRO A 1 179 ? -4.028 -4.244 -22.360 1.00 69.62 179 PRO A C 1
ATOM 1462 O O . PRO A 1 179 ? -5.148 -3.741 -22.322 1.00 69.62 179 PRO A O 1
ATOM 1465 N N . ASN A 1 180 ? -3.051 -3.709 -23.089 1.00 59.34 180 ASN A N 1
ATOM 1466 C CA . ASN A 1 180 ? -3.323 -2.623 -24.021 1.00 59.34 180 ASN A CA 1
ATOM 1467 C C . ASN A 1 180 ? -4.288 -3.142 -25.097 1.00 59.34 180 ASN A C 1
ATOM 1469 O O . ASN A 1 180 ? -3.921 -4.012 -25.890 1.00 59.34 180 ASN A O 1
ATOM 1473 N N . HIS A 1 181 ? -5.506 -2.591 -25.152 1.00 48.62 181 HIS A N 1
ATOM 1474 C CA . HIS A 1 181 ? -6.550 -2.981 -26.113 1.00 48.62 181 HIS A CA 1
ATOM 1475 C C . HIS A 1 181 ? -6.098 -2.927 -27.587 1.00 48.62 181 HIS A C 1
ATOM 1477 O O . HIS A 1 181 ? -6.707 -3.559 -28.445 1.00 48.62 181 HIS A O 1
ATOM 1483 N N . SER A 1 182 ? -5.007 -2.218 -27.890 1.00 41.12 182 SER A N 1
ATOM 1484 C CA . SER A 1 182 ? -4.405 -2.112 -29.224 1.00 41.12 182 SER A CA 1
ATOM 1485 C C . SER A 1 182 ? -3.585 -3.334 -29.661 1.00 41.12 182 SER A C 1
ATOM 1487 O O . SER A 1 182 ? -3.003 -3.307 -30.743 1.00 41.12 182 SER A O 1
ATOM 1489 N N . ARG A 1 183 ? -3.465 -4.383 -28.839 1.00 38.44 183 ARG A N 1
ATOM 1490 C CA . ARG A 1 183 ? -2.536 -5.488 -29.101 1.00 38.44 183 ARG A CA 1
ATOM 1491 C C . ARG A 1 183 ? -3.251 -6.841 -28.990 1.00 38.44 183 ARG A C 1
ATOM 1493 O O . ARG A 1 183 ? -3.265 -7.424 -27.907 1.00 38.44 183 ARG A O 1
ATOM 1500 N N . PRO A 1 184 ? -3.856 -7.369 -30.074 1.00 36.66 184 PRO A N 1
ATOM 1501 C CA . PRO A 1 184 ? -4.296 -8.755 -30.065 1.00 36.66 184 PRO A CA 1
ATOM 1502 C C . PRO A 1 184 ? -3.060 -9.651 -29.941 1.00 36.66 184 PRO A C 1
ATOM 1504 O O . PRO A 1 184 ? -2.027 -9.406 -30.568 1.00 36.66 184 PRO A O 1
ATOM 1507 N N . ALA A 1 185 ? -3.168 -10.671 -29.096 1.00 37.09 185 ALA A N 1
ATOM 1508 C CA . ALA A 1 185 ? -2.163 -11.706 -28.938 1.00 37.09 185 ALA A CA 1
ATOM 1509 C C . ALA A 1 185 ? -1.809 -12.308 -30.308 1.00 37.09 185 ALA A C 1
ATOM 1511 O O . ALA A 1 185 ? -2.648 -12.935 -30.952 1.00 37.09 185 ALA A O 1
ATOM 1512 N N . LEU A 1 186 ? -0.566 -12.131 -30.756 1.00 33.94 186 LEU A N 1
ATOM 1513 C CA . LEU A 1 186 ? 0.013 -12.940 -31.823 1.00 33.94 186 LEU A CA 1
ATOM 1514 C C . LEU A 1 186 ? 1.352 -13.503 -31.335 1.00 33.94 186 LEU A C 1
ATOM 1516 O O . L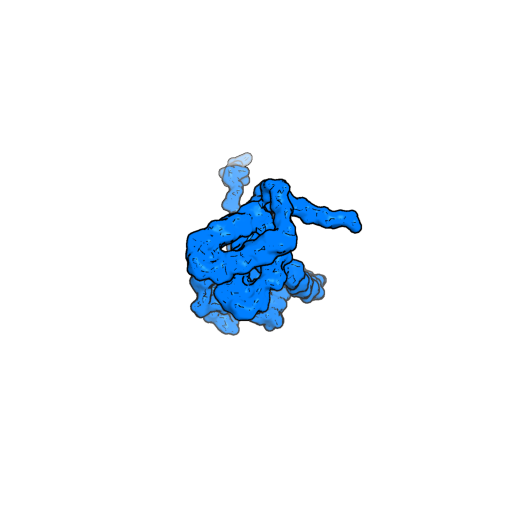EU A 1 186 ? 2.131 -12.749 -30.751 1.00 33.94 186 LEU A O 1
ATOM 1520 N N . PRO A 1 187 ? 1.649 -14.799 -31.565 1.00 34.75 187 PRO A N 1
ATOM 1521 C CA . PRO A 1 187 ? 2.784 -15.477 -30.936 1.00 34.75 187 PRO A CA 1
ATOM 1522 C C . PRO A 1 187 ? 4.134 -15.144 -31.585 1.00 34.75 187 PRO A C 1
ATOM 1524 O O . PRO A 1 187 ? 5.158 -15.679 -31.181 1.00 34.75 187 PRO A O 1
ATOM 1527 N N . VAL A 1 188 ? 4.159 -14.321 -32.634 1.00 40.06 188 VAL A N 1
ATOM 1528 C CA . VAL A 1 188 ? 5.354 -14.081 -33.443 1.00 40.06 188 VAL A CA 1
ATOM 1529 C C . VAL A 1 188 ? 5.248 -12.691 -34.064 1.00 40.06 188 VAL A C 1
ATOM 1531 O O . VAL A 1 188 ? 4.593 -12.551 -35.088 1.00 40.06 188 VAL A O 1
ATOM 1534 N N . TYR A 1 189 ? 5.873 -11.664 -33.478 1.00 33.88 189 TYR A N 1
ATOM 1535 C CA . TYR A 1 189 ? 6.444 -10.556 -34.260 1.00 33.88 189 TYR A CA 1
ATOM 1536 C C . TYR A 1 189 ? 7.420 -9.700 -33.437 1.00 33.88 189 TYR A C 1
ATOM 1538 O O . TYR A 1 189 ? 7.128 -9.309 -32.307 1.00 33.88 189 TYR A O 1
ATOM 1546 N N . ARG A 1 190 ? 8.579 -9.402 -34.044 1.00 32.00 190 ARG A N 1
ATOM 1547 C CA . ARG A 1 190 ? 9.621 -8.484 -33.549 1.00 32.00 190 ARG A CA 1
ATOM 1548 C C . ARG A 1 190 ? 9.053 -7.079 -33.289 1.00 32.00 190 ARG A C 1
ATOM 1550 O O . ARG A 1 190 ? 8.260 -6.607 -34.107 1.00 32.00 190 ARG A O 1
ATOM 1557 N N . PRO A 1 191 ? 9.496 -6.366 -32.238 1.00 33.94 191 PRO A N 1
ATOM 1558 C CA . PRO A 1 191 ? 8.992 -5.034 -31.942 1.00 33.94 191 PRO A CA 1
ATOM 1559 C C . PRO A 1 191 ? 9.621 -3.998 -32.881 1.00 33.94 191 PRO A C 1
ATOM 1561 O O . PRO A 1 191 ? 10.813 -3.720 -32.821 1.00 33.94 191 PRO A O 1
ATOM 1564 N N . THR A 1 192 ? 8.801 -3.376 -33.728 1.00 28.00 192 THR A N 1
ATOM 1565 C CA . THR A 1 192 ? 9.060 -2.000 -34.170 1.00 28.00 192 THR A CA 1
ATOM 1566 C C . THR A 1 192 ? 8.228 -1.109 -33.260 1.00 28.00 192 THR A C 1
ATOM 1568 O O . THR A 1 192 ? 7.002 -1.205 -33.258 1.00 28.00 192 THR A O 1
ATOM 1571 N N . LEU A 1 193 ? 8.886 -0.303 -32.426 1.00 28.39 193 LEU A N 1
ATOM 1572 C CA . LEU A 1 193 ? 8.208 0.718 -31.636 1.00 28.39 193 LEU A CA 1
ATOM 1573 C C . LEU A 1 193 ? 7.715 1.827 -32.560 1.00 28.39 193 LEU A C 1
ATOM 1575 O O . LEU A 1 193 ? 8.490 2.689 -32.971 1.00 28.39 193 LEU A O 1
ATOM 1579 N N . GLU A 1 194 ? 6.417 1.841 -32.838 1.00 26.64 194 GLU A N 1
ATOM 1580 C CA . GLU A 1 194 ? 5.743 3.073 -33.231 1.00 26.64 194 GLU A CA 1
ATOM 1581 C C . GLU A 1 194 ? 5.531 3.929 -31.980 1.00 26.64 194 GLU A C 1
ATOM 1583 O O . GLU A 1 194 ? 4.622 3.719 -31.179 1.00 26.64 194 GLU A O 1
ATOM 1588 N N . ILE A 1 195 ? 6.411 4.912 -31.806 1.00 27.52 195 ILE A N 1
ATOM 1589 C CA . ILE A 1 195 ? 6.192 6.033 -30.900 1.00 27.52 195 ILE A CA 1
ATOM 1590 C C . ILE A 1 195 ? 5.136 6.913 -31.574 1.00 27.52 195 ILE A C 1
ATOM 1592 O O . ILE A 1 195 ? 5.456 7.735 -32.433 1.00 27.52 195 ILE A O 1
ATOM 1596 N N . THR A 1 196 ? 3.859 6.738 -31.224 1.00 26.19 196 THR A N 1
ATOM 1597 C CA . THR A 1 196 ? 2.817 7.681 -31.642 1.00 26.19 196 THR A CA 1
ATOM 1598 C C . THR A 1 196 ? 3.094 9.045 -31.025 1.00 26.19 196 THR A C 1
ATOM 1600 O O . THR A 1 196 ? 2.919 9.290 -29.832 1.00 26.19 196 THR A O 1
ATOM 1603 N N . HIS A 1 197 ? 3.555 9.921 -31.906 1.00 30.47 197 HIS A N 1
ATOM 1604 C CA . HIS A 1 197 ? 3.772 11.345 -31.764 1.00 30.47 197 HIS A CA 1
ATOM 1605 C C . HIS A 1 197 ? 2.587 12.032 -31.058 1.00 30.47 197 HIS A C 1
ATOM 1607 O O . HIS A 1 197 ? 1.512 12.198 -31.633 1.00 30.47 197 HIS A O 1
ATOM 1613 N N . ARG A 1 198 ? 2.792 12.519 -29.829 1.00 27.56 198 ARG A N 1
ATOM 1614 C CA . ARG A 1 198 ? 1.982 13.612 -29.261 1.00 27.56 198 ARG A CA 1
ATOM 1615 C C . AR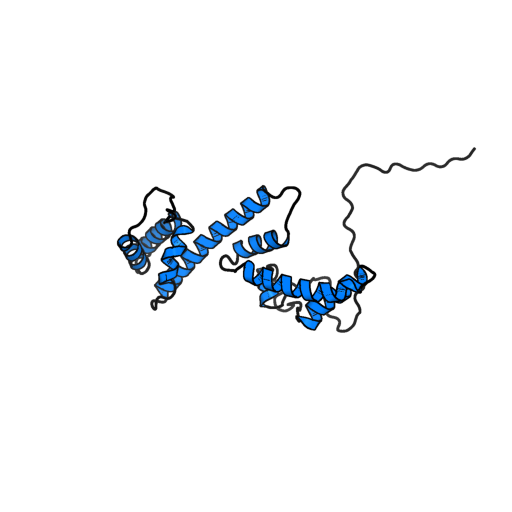G A 1 198 ? 2.871 14.719 -28.704 1.00 27.56 198 ARG A C 1
ATOM 1617 O O . ARG A 1 198 ? 2.664 15.225 -27.612 1.00 27.56 198 ARG A O 1
ATOM 1624 N N . ALA A 1 199 ? 3.844 15.124 -29.514 1.00 27.98 199 ALA A N 1
ATOM 1625 C CA . ALA A 1 199 ? 4.423 16.457 -29.470 1.00 27.98 199 ALA A CA 1
ATOM 1626 C C . ALA A 1 199 ? 3.728 17.310 -30.542 1.00 27.98 199 ALA A C 1
ATOM 1628 O O . ALA A 1 199 ? 4.229 17.445 -31.654 1.00 27.98 199 ALA A O 1
ATOM 1629 N N . ASN A 1 200 ? 2.530 17.816 -30.243 1.00 29.95 200 ASN A N 1
ATOM 1630 C CA . ASN A 1 200 ? 2.019 19.016 -30.902 1.00 29.95 200 ASN A CA 1
ATOM 1631 C C . ASN A 1 200 ? 0.932 19.664 -30.037 1.00 29.95 200 ASN A C 1
ATOM 1633 O O . ASN A 1 200 ? -0.247 19.340 -30.143 1.00 29.95 200 ASN A O 1
ATOM 1637 N N . ASN A 1 201 ? 1.355 20.551 -29.141 1.00 29.48 201 ASN A N 1
ATOM 1638 C CA . ASN A 1 201 ? 0.490 21.591 -28.600 1.00 29.48 201 ASN A CA 1
ATOM 1639 C C . ASN A 1 201 ? 1.342 22.836 -28.329 1.00 29.48 201 ASN A C 1
ATOM 1641 O O . ASN A 1 201 ? 1.646 23.183 -27.193 1.00 29.48 201 ASN A O 1
ATOM 1645 N N . ASN A 1 202 ? 1.755 23.498 -29.410 1.00 27.80 202 ASN A N 1
ATOM 1646 C CA . ASN A 1 202 ? 2.100 24.914 -29.367 1.00 27.80 202 ASN A CA 1
ATOM 1647 C C . ASN A 1 202 ? 1.518 25.616 -30.607 1.00 27.80 202 ASN A C 1
ATOM 1649 O O . ASN A 1 202 ? 2.113 25.561 -31.685 1.00 27.80 202 ASN A O 1
ATOM 1653 N N . PRO A 1 203 ? 0.347 26.266 -30.503 1.00 35.44 203 PRO A N 1
ATOM 1654 C CA . PRO A 1 203 ? -0.196 27.067 -31.583 1.00 35.44 203 PRO A CA 1
ATOM 1655 C C . PRO A 1 203 ? 0.416 28.466 -31.511 1.00 35.44 203 PRO A C 1
ATOM 1657 O O . PRO A 1 203 ? -0.192 29.368 -30.944 1.00 35.44 203 PRO A O 1
ATOM 1660 N N . ARG A 1 204 ? 1.627 28.634 -32.053 1.00 31.48 204 ARG A N 1
ATOM 1661 C CA . ARG A 1 204 ? 2.197 29.906 -32.545 1.00 31.48 204 ARG A CA 1
ATOM 1662 C C . ARG A 1 204 ? 3.658 29.682 -32.913 1.00 31.48 204 ARG A C 1
ATOM 1664 O O . ARG A 1 204 ? 4.509 29.795 -32.045 1.00 31.48 204 ARG A O 1
ATOM 1671 N N . THR A 1 205 ? 3.888 29.389 -34.193 1.00 32.88 205 THR A N 1
ATOM 1672 C CA . THR A 1 205 ? 4.953 29.918 -35.075 1.00 32.88 205 THR A CA 1
ATOM 1673 C C . THR A 1 205 ? 5.264 28.905 -36.178 1.00 32.88 205 THR A C 1
ATOM 1675 O O . THR A 1 205 ? 6.150 28.076 -36.049 1.00 32.88 205 THR A O 1
ATOM 1678 N N . LEU A 1 206 ? 4.558 29.000 -37.305 1.00 26.45 206 LEU A N 1
ATOM 1679 C CA . LEU A 1 206 ? 5.189 28.884 -38.622 1.00 26.45 206 LEU A CA 1
ATOM 1680 C C . LEU A 1 206 ? 4.216 29.445 -39.663 1.00 26.45 206 LEU A C 1
ATOM 1682 O O . LEU A 1 206 ? 3.309 28.767 -40.132 1.00 26.45 206 LEU A O 1
ATOM 1686 N N . SER A 1 207 ? 4.377 30.731 -39.967 1.00 27.44 207 SER A N 1
ATOM 1687 C CA . SER A 1 207 ? 3.882 31.301 -41.214 1.00 27.44 207 SER A CA 1
ATOM 1688 C C . SER A 1 207 ? 5.034 31.236 -42.205 1.00 27.44 207 SER A C 1
ATOM 1690 O O . SER A 1 207 ? 6.028 31.935 -42.034 1.00 27.44 207 SER A O 1
ATOM 1692 N N . MET A 1 208 ? 4.914 30.357 -43.187 1.00 30.41 208 MET A N 1
ATOM 1693 C CA . MET A 1 208 ? 5.506 30.432 -44.525 1.00 30.41 208 MET A CA 1
ATOM 1694 C C . MET A 1 208 ? 4.596 29.563 -45.410 1.00 30.41 208 MET A C 1
ATOM 1696 O O . MET A 1 208 ? 4.034 28.604 -44.877 1.00 30.41 208 MET A O 1
ATOM 1700 N N . PRO A 1 209 ? 4.407 29.842 -46.713 1.00 36.47 209 PRO A N 1
ATOM 1701 C CA . PRO A 1 209 ? 5.415 30.410 -47.615 1.00 36.47 209 PRO A CA 1
ATOM 1702 C C . PRO A 1 209 ? 4.858 31.467 -48.585 1.00 36.47 209 PRO A C 1
ATOM 1704 O O . PRO A 1 209 ? 3.655 31.580 -48.734 1.00 36.47 209 PRO A O 1
ATOM 1707 N N . TYR A 1 210 ? 5.728 32.184 -49.297 1.00 28.70 210 TYR A N 1
ATOM 1708 C CA . TYR A 1 210 ? 5.554 32.423 -50.736 1.00 28.70 210 TYR A CA 1
ATOM 1709 C C . TYR A 1 210 ? 6.927 32.692 -51.352 1.00 28.70 210 TYR A C 1
ATOM 1711 O O . TYR A 1 210 ? 7.579 33.696 -51.078 1.00 28.70 210 TYR A O 1
ATOM 1719 N N . THR A 1 211 ? 7.360 31.747 -52.179 1.00 36.53 211 THR A N 1
ATOM 1720 C CA . THR A 1 211 ? 8.223 31.993 -53.332 1.00 36.53 211 THR A CA 1
ATOM 1721 C C . THR A 1 211 ? 7.553 33.013 -54.250 1.00 36.53 211 THR A C 1
ATOM 1723 O O . THR A 1 211 ? 6.359 32.879 -54.510 1.00 36.53 211 THR A O 1
ATOM 1726 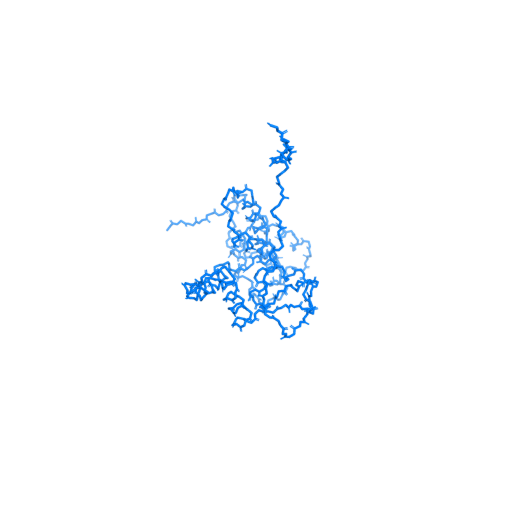N N . ASN A 1 212 ? 8.309 33.970 -54.785 1.00 30.36 212 ASN A N 1
ATOM 1727 C CA . ASN A 1 212 ? 8.163 34.344 -56.187 1.00 30.36 212 ASN A CA 1
ATOM 1728 C C . ASN A 1 212 ? 9.449 34.955 -56.738 1.00 30.36 212 ASN A C 1
ATOM 1730 O O . ASN A 1 212 ? 10.123 35.753 -56.090 1.00 30.36 212 ASN A O 1
ATOM 1734 N N . GLU A 1 213 ? 9.743 34.493 -57.943 1.00 32.16 213 GLU A N 1
ATOM 1735 C CA . GLU A 1 213 ? 10.757 34.937 -58.882 1.00 32.16 213 GLU A CA 1
ATOM 1736 C C . GLU A 1 213 ? 10.597 36.429 -59.215 1.00 32.16 213 GLU A C 1
ATOM 1738 O O . GLU A 1 213 ? 9.472 36.908 -59.371 1.00 32.16 213 GLU A O 1
ATOM 1743 N N . HIS A 1 214 ? 11.722 37.144 -59.318 1.00 36.78 214 HIS A N 1
ATOM 1744 C CA . HIS A 1 214 ? 12.181 37.896 -60.497 1.00 36.78 214 HIS A CA 1
ATOM 1745 C C . HIS A 1 214 ? 13.565 38.500 -60.235 1.00 36.78 214 HIS A C 1
ATOM 1747 O O . HIS A 1 214 ? 13.784 39.032 -59.124 1.00 36.78 214 HIS A O 1
#

pLDDT: mean 78.47, std 23.37, range [26.19, 96.38]

Foldseek 3Di:
DDDDDQDDPNDDDDPVRLVVLLVQCPDPDPVSVVVSLVVLCSSAQVSLVSLVVCCPPPPPSSNVSSVVSNLVSLLVVLVVVLVVLVVPDDPDDDPLVNLVSVLCNVVSPDDSVVVVVVVVVLVVQLVVQVVPDDDPLVSVVSSCCSLCVVVNQDEDPVPLVPPNLSRPVSCNVVSYHRDDPVDDDDPDDDDDDPPPDPPDDDPDDDDDDDDDDD

Radius of gyration: 25.75 Å; chains: 1; bounding box: 50×53×91 Å

Sequence (214 aa):
MRQSDTTISGKTLTPSQKTALITLLGDEDPAIYKQVRELILSFGVSASEWLTKYAGTEDLVLRRRINEIIYKLHQEKSDEEFLSFCLKCGDQFNIEKAVFLLAQTEFPLIEYETYCAQLDNYAHEALQEVLFTRTCLQIVEVLNEIIFERHHFVPDFDHSTNPELHYINVVLDRKKGQPNHSRPALPVYRPTLEITHRANNNPRTLSMPYTNEH

Secondary structure (DSSP, 8-state):
-------SSS-PPPHHHHHHHHHHHT-S-HHHHHHHHHHHHTTTTHHHHHHGGGTT-S-HHHHHHHHHHHHHHHHHHHHHHHHHHHHH-SS---HHHHHHHHHHHH-TT--HHHHHHHHHHHHHHHHHHHTT--SHHHHHHHHHIIIIIIS--EE-STTTT-GGGGSHHHHHHHTEE---TT----S---------------------------